Protein AF-A0A6S7IAY5-F1 (afdb_monomer_lite)

pLDDT: mean 81.5, std 17.74, range [30.23, 97.38]

Radius of gyration: 24.13 Å; chains: 1; bounding box: 73×47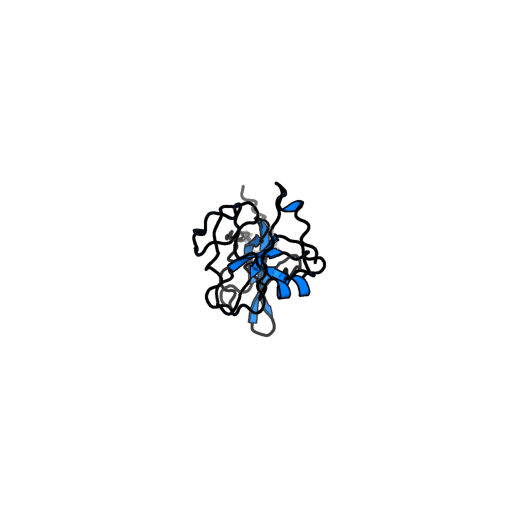×62 Å

Sequence (186 aa):
MYISVFVTLVVWSSLRHLWLSASAELEKVSLRGYDPGKCNKTNHGKLIMVKNREDNDKLLVCAEENKVYVWKATDGSNPTGEYFNPAYDCSDALNKISGAKDGFYWIKLSGNVPKKAYCDMSTDGGGWVLIGRKTNAVTWTVPSNNKTVEPFGKLHWSSSLGDAPIVDFRVQVATQEDFSATKAHW

Organism: Paramuricea clavata (NCBI:txid317549)

Structure (mmCIF, N/CA/C/O backbone):
data_AF-A0A6S7IAY5-F1
#
_entry.id   AF-A0A6S7IAY5-F1
#
loop_
_atom_site.group_PDB
_atom_site.id
_atom_site.type_symbol
_atom_site.label_atom_id
_atom_site.label_alt_id
_atom_site.label_comp_id
_atom_site.label_asym_id
_atom_site.label_entity_id
_atom_site.label_seq_id
_atom_site.pdbx_PDB_ins_code
_atom_site.Cartn_x
_atom_site.Cartn_y
_atom_site.Cartn_z
_atom_site.occupancy
_atom_site.B_iso_or_equiv
_atom_site.auth_seq_id
_atom_site.auth_comp_id
_atom_site.auth_asym_id
_atom_site.auth_atom_id
_atom_site.pdbx_PDB_model_num
ATOM 1 N N . MET A 1 1 ? -18.225 29.578 8.338 1.00 30.23 1 MET A N 1
ATOM 2 C CA . MET A 1 1 ? -19.673 29.834 8.457 1.00 30.23 1 MET A CA 1
ATOM 3 C C . MET A 1 1 ? -20.220 28.808 9.436 1.00 30.23 1 MET A C 1
ATOM 5 O O . MET A 1 1 ? -20.147 27.626 9.138 1.00 30.23 1 MET A O 1
ATOM 9 N N . TYR A 1 2 ? -20.586 29.226 10.648 1.00 32.91 2 TYR A N 1
ATOM 10 C CA . TYR A 1 2 ? -21.133 28.331 11.672 1.00 32.91 2 TYR A CA 1
ATOM 11 C C . TYR A 1 2 ? -22.644 28.235 11.451 1.00 32.91 2 TYR A C 1
ATOM 13 O O . TYR A 1 2 ? -23.303 29.268 11.365 1.00 32.91 2 TYR A O 1
ATOM 21 N N . ILE A 1 3 ? -23.177 27.023 11.306 1.00 31.08 3 ILE A N 1
ATOM 22 C CA . ILE A 1 3 ? -24.622 26.783 11.280 1.00 31.08 3 ILE A CA 1
ATOM 23 C C . ILE A 1 3 ? -24.981 26.256 12.666 1.00 31.08 3 ILE A C 1
ATOM 25 O O . ILE A 1 3 ? -24.711 25.101 12.981 1.00 31.08 3 ILE A O 1
ATOM 29 N N . SER A 1 4 ? -25.535 27.126 13.506 1.00 34.72 4 SER A N 1
ATOM 30 C CA . SER A 1 4 ? -26.098 26.737 14.798 1.00 34.72 4 SER A CA 1
ATOM 31 C C . SER A 1 4 ? -27.553 26.332 14.581 1.00 34.72 4 SER A C 1
ATOM 33 O O . SER A 1 4 ? -28.365 27.151 14.153 1.00 34.72 4 SER A O 1
ATOM 35 N N . VAL A 1 5 ? -27.885 25.068 14.844 1.00 44.34 5 VAL A N 1
ATOM 36 C CA . VAL A 1 5 ? -29.269 24.582 14.798 1.00 44.34 5 VAL A CA 1
ATOM 37 C C . VAL A 1 5 ? -29.852 24.702 16.201 1.00 44.34 5 VAL A C 1
ATOM 39 O O . VAL A 1 5 ? -29.430 24.003 17.118 1.00 44.34 5 VAL A O 1
ATOM 42 N N . PHE A 1 6 ? -30.810 25.610 16.377 1.00 40.41 6 PHE A N 1
ATOM 43 C CA . PHE A 1 6 ? -31.524 25.779 17.639 1.00 40.41 6 PHE A CA 1
ATOM 44 C C . PHE A 1 6 ? -32.767 24.889 17.640 1.00 40.41 6 PHE A C 1
ATOM 46 O O . PHE A 1 6 ? -33.703 25.131 16.880 1.00 40.41 6 PHE A O 1
ATOM 53 N N . VAL A 1 7 ? -32.797 23.870 18.499 1.00 49.41 7 VAL A N 1
ATOM 54 C CA . VAL A 1 7 ? -34.011 23.081 18.751 1.00 49.41 7 VAL A CA 1
ATOM 55 C C . VAL A 1 7 ? -34.702 23.674 19.973 1.00 49.41 7 VAL A C 1
ATOM 57 O O . VAL A 1 7 ? -34.170 23.630 21.080 1.00 49.41 7 VAL A O 1
ATOM 60 N N . THR A 1 8 ? -35.877 24.270 19.781 1.00 44.59 8 THR A N 1
ATOM 61 C CA . THR A 1 8 ? -36.687 24.824 20.873 1.00 44.59 8 THR A CA 1
ATOM 62 C C . THR A 1 8 ? -37.694 23.775 21.340 1.00 44.59 8 THR A C 1
ATOM 64 O O . THR A 1 8 ? -38.633 23.442 20.624 1.00 44.59 8 THR A O 1
ATOM 67 N N . LEU A 1 9 ? -37.511 23.248 22.552 1.00 45.56 9 LEU A N 1
ATOM 68 C CA . LEU A 1 9 ? -38.518 22.437 23.242 1.00 45.56 9 LEU A CA 1
ATOM 69 C C . LEU A 1 9 ? -39.362 23.365 24.126 1.00 45.56 9 LEU A C 1
ATOM 71 O O . LEU A 1 9 ? -38.864 23.909 25.109 1.00 45.56 9 LEU A O 1
ATOM 75 N N . VAL A 1 10 ? -40.635 23.567 23.780 1.00 43.34 10 VAL A N 1
ATOM 76 C CA . VAL A 1 10 ? -41.574 24.335 24.613 1.00 43.34 10 VAL A CA 1
ATOM 77 C C . VAL A 1 10 ? -42.162 23.398 25.667 1.00 43.34 10 VAL A C 1
ATOM 79 O O . VAL A 1 10 ? -43.032 22.587 25.365 1.00 43.34 10 VAL A O 1
ATOM 82 N N . VAL A 1 11 ? -41.688 23.500 26.910 1.00 45.69 11 VAL A N 1
ATOM 83 C CA . VAL A 1 11 ? -42.269 22.781 28.055 1.00 45.69 11 VAL A CA 1
ATOM 84 C C . VAL A 1 11 ? -43.232 23.727 28.773 1.00 45.69 11 VAL A C 1
ATOM 86 O O . VAL A 1 11 ? -42.817 24.747 29.319 1.00 45.69 11 VAL A O 1
ATOM 89 N N . TRP A 1 12 ? -44.531 23.422 28.756 1.00 38.50 12 TRP A N 1
ATOM 90 C CA . TRP A 1 12 ? -45.531 24.172 29.521 1.00 38.50 12 TRP A CA 1
ATOM 91 C C . TRP A 1 12 ? -45.459 23.766 31.000 1.00 38.50 12 TRP A C 1
ATOM 93 O O . TRP A 1 12 ? -45.905 22.684 31.371 1.00 38.50 12 TRP A O 1
ATOM 103 N N . SER A 1 13 ? -44.928 24.634 31.862 1.00 46.72 13 SER A N 1
ATOM 104 C CA . SER A 1 13 ? -45.167 24.565 33.309 1.00 46.72 13 SER A CA 1
ATOM 105 C C . SER A 1 13 ? -45.609 25.939 33.823 1.00 46.72 13 SER A C 1
ATOM 107 O O . SER A 1 13 ? -45.148 26.977 33.346 1.00 46.72 13 SER A O 1
ATOM 109 N N . SER A 1 14 ? -46.577 25.963 34.745 1.00 50.62 14 SER A N 1
ATOM 110 C CA . SER A 1 14 ? -47.354 27.167 35.085 1.00 50.62 14 SER A CA 1
ATOM 111 C C . SER A 1 14 ? -46.636 28.177 35.996 1.00 50.62 14 SER A C 1
ATOM 113 O O . SER A 1 14 ? -47.295 28.992 36.639 1.00 50.62 14 SER A O 1
ATOM 115 N N . LEU A 1 15 ? -45.306 28.147 36.087 1.00 48.44 15 LEU A N 1
ATOM 116 C CA . LEU A 1 15 ? -44.519 29.014 36.968 1.00 48.44 15 LEU A CA 1
ATOM 117 C C . LEU A 1 15 ? -43.210 29.407 36.272 1.00 48.44 15 LEU A C 1
ATOM 119 O O . LEU A 1 15 ? -42.273 28.624 36.238 1.00 48.44 15 LEU A O 1
ATOM 123 N N . ARG A 1 16 ? -43.167 30.653 35.774 1.00 50.78 16 ARG A N 1
ATOM 124 C CA . ARG A 1 16 ? -42.019 31.352 35.155 1.00 50.78 16 ARG A CA 1
ATOM 125 C C . ARG A 1 16 ? -41.398 30.626 33.950 1.00 50.78 16 ARG A C 1
ATOM 127 O O . ARG A 1 16 ? -40.754 29.595 34.073 1.00 50.78 16 ARG A O 1
ATOM 134 N N . HIS A 1 17 ? -41.515 31.248 32.777 1.00 51.12 17 HIS A N 1
ATOM 135 C CA . HIS A 1 17 ? -40.861 30.803 31.547 1.00 51.12 17 HIS A CA 1
ATOM 136 C C . HIS A 1 17 ? -39.328 30.832 31.696 1.00 51.12 17 HIS A C 1
ATOM 138 O O . HIS A 1 17 ? -38.694 31.864 31.474 1.00 51.12 17 HIS A O 1
ATOM 144 N N . LEU A 1 18 ? -38.725 29.710 32.093 1.00 44.28 18 LEU A N 1
ATOM 145 C CA . LEU A 1 18 ? -37.289 29.493 31.963 1.00 44.28 18 LEU A CA 1
ATOM 146 C C . LEU A 1 18 ? -37.012 29.036 30.527 1.00 44.28 18 LEU A C 1
ATOM 148 O O . LEU A 1 18 ? -37.404 27.942 30.127 1.00 44.28 18 LEU A O 1
ATOM 152 N N . TRP A 1 19 ? -36.344 29.881 29.748 1.00 48.28 19 TRP A N 1
ATOM 153 C CA . TRP A 1 19 ? -35.869 29.518 28.416 1.00 48.28 19 TRP A CA 1
ATOM 154 C C . TRP A 1 19 ? -34.573 28.714 28.557 1.00 48.28 19 TRP A C 1
ATOM 156 O O . TRP A 1 19 ? -33.506 29.281 28.772 1.00 48.28 19 TRP A O 1
ATOM 166 N N . LEU A 1 20 ? -34.662 27.388 28.462 1.00 45.75 20 LEU A N 1
ATOM 167 C CA . LEU A 1 20 ? -33.498 26.513 28.307 1.00 45.75 20 LEU A CA 1
ATOM 168 C C . LEU A 1 20 ? -33.210 26.364 26.810 1.00 45.75 20 LEU A C 1
ATOM 170 O O . LEU A 1 20 ? -33.898 25.621 26.113 1.00 45.75 20 LEU A O 1
ATOM 174 N N . SER A 1 21 ? -32.208 27.081 26.299 1.00 52.62 21 SER A N 1
ATOM 175 C CA . SER A 1 21 ? -31.650 26.810 24.974 1.00 52.62 21 SER A CA 1
ATOM 176 C C . SER A 1 21 ? -30.554 25.750 25.101 1.00 52.62 21 SER A C 1
ATOM 178 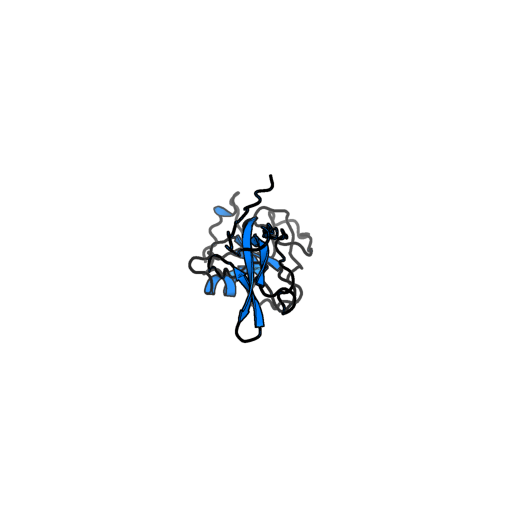O O . SER A 1 21 ? -29.516 25.971 25.721 1.00 52.62 21 SER A O 1
ATOM 180 N N . ALA A 1 22 ? -30.777 24.575 24.516 1.00 53.97 22 ALA A N 1
ATOM 181 C CA . ALA A 1 22 ? -29.719 23.595 24.306 1.00 53.97 22 ALA A CA 1
ATOM 182 C C . ALA A 1 22 ? -29.098 23.857 22.928 1.00 53.97 22 ALA A C 1
ATOM 184 O O . ALA A 1 22 ? -29.783 23.774 21.909 1.00 53.97 22 ALA A O 1
ATOM 185 N N . SER A 1 23 ? -27.811 24.204 22.897 1.00 56.62 23 SER A N 1
ATOM 186 C CA . SER A 1 23 ? -27.033 24.263 21.656 1.00 56.62 23 SER A CA 1
ATOM 187 C C . SER A 1 23 ? -26.240 22.967 21.545 1.00 56.62 23 SER A C 1
ATOM 189 O O . SER A 1 23 ? -25.368 22.711 22.370 1.00 56.62 23 SER A O 1
ATOM 191 N N . ALA A 1 24 ? -26.561 22.130 20.560 1.00 54.66 24 ALA A N 1
ATOM 192 C CA . ALA A 1 24 ? -25.703 21.013 20.189 1.00 54.66 24 ALA A CA 1
ATOM 193 C C . ALA A 1 24 ? -24.654 21.544 19.206 1.00 54.66 24 ALA A C 1
ATOM 195 O O . ALA A 1 24 ? -24.971 21.857 18.058 1.00 54.66 24 ALA A O 1
ATOM 196 N N . GLU A 1 25 ? -23.413 21.702 19.660 1.00 56.19 25 GLU A N 1
ATOM 197 C CA . GLU A 1 25 ? -22.299 21.971 18.754 1.00 56.19 25 GLU A CA 1
ATOM 198 C C . GLU A 1 25 ? -21.948 20.678 18.010 1.00 56.19 25 GLU A C 1
ATOM 200 O O . GLU A 1 25 ? -21.650 19.653 18.622 1.00 56.19 25 GLU A O 1
ATOM 205 N N . LEU A 1 26 ? -21.993 20.715 16.676 1.00 54.22 26 LEU A N 1
ATOM 206 C CA . LEU A 1 26 ? -21.435 19.649 15.848 1.00 54.22 26 LEU A CA 1
ATOM 207 C C . LEU A 1 26 ? -19.921 19.624 16.066 1.00 54.22 26 LEU A C 1
ATOM 209 O O . LEU A 1 26 ? -19.211 20.548 15.657 1.00 54.22 26 LEU A O 1
ATOM 213 N N . GLU A 1 27 ? -19.433 18.565 16.708 1.00 63.16 27 GLU A N 1
ATOM 214 C CA . GLU A 1 27 ? -18.002 18.333 16.861 1.00 63.16 27 GLU A CA 1
ATOM 215 C C . GLU A 1 27 ? -17.372 18.270 15.460 1.00 63.16 27 GLU A C 1
ATOM 217 O O . GLU A 1 27 ? -17.756 17.460 14.612 1.00 63.16 27 GLU A O 1
ATOM 222 N N . LYS A 1 28 ? -16.442 19.188 15.169 1.00 65.56 28 LYS A N 1
ATOM 223 C CA . LYS A 1 28 ? -15.774 19.229 13.863 1.00 65.56 28 LYS A CA 1
ATOM 224 C C . LYS A 1 28 ? -14.994 17.934 13.657 1.00 65.56 28 LYS A C 1
ATOM 226 O O . LYS A 1 28 ? -14.213 17.525 14.515 1.00 65.56 28 LYS A O 1
ATOM 231 N N . VAL A 1 29 ? -15.146 17.336 12.479 1.00 75.62 29 VAL A N 1
ATOM 232 C CA . VAL A 1 29 ? -14.372 16.156 12.088 1.00 75.62 29 VAL A CA 1
ATOM 233 C C . VAL A 1 29 ? -12.882 16.512 12.069 1.00 75.62 29 VAL A C 1
ATOM 235 O O . VAL A 1 29 ? -12.464 17.466 11.412 1.00 75.62 29 VAL A O 1
ATOM 238 N N . SER A 1 30 ? -12.067 15.750 12.802 1.00 75.81 30 SER A N 1
ATOM 239 C CA . SER A 1 30 ? -10.613 15.939 12.815 1.00 75.81 30 SER A CA 1
ATOM 240 C C . SER A 1 30 ? -10.035 15.520 11.465 1.00 75.81 30 SER A C 1
ATOM 242 O O . SER A 1 30 ? -10.097 14.343 11.117 1.00 75.81 30 SER A O 1
ATOM 244 N N . LEU A 1 31 ? -9.421 16.462 10.749 1.00 79.00 31 LEU A N 1
ATOM 245 C CA . LEU A 1 31 ? -8.642 16.179 9.543 1.00 79.00 31 LEU A CA 1
ATOM 246 C C . LEU A 1 31 ? -7.271 15.623 9.935 1.00 79.00 31 LEU A C 1
ATOM 248 O O . LEU A 1 31 ? -6.557 16.216 10.748 1.00 79.00 31 LEU A O 1
ATOM 252 N N . ARG A 1 32 ? -6.910 14.476 9.368 1.00 80.38 32 ARG A N 1
ATOM 253 C CA . ARG A 1 32 ? -5.571 13.882 9.437 1.00 80.38 32 ARG A CA 1
ATOM 254 C C . ARG A 1 32 ? -5.112 13.546 8.018 1.00 80.38 32 ARG A C 1
ATOM 256 O O . ARG A 1 32 ? -5.905 13.598 7.084 1.00 80.38 32 ARG A O 1
ATOM 263 N N . GLY A 1 33 ? -3.821 13.253 7.851 1.00 91.56 33 GLY A N 1
ATOM 264 C CA . GLY A 1 33 ? -3.293 12.717 6.591 1.00 91.56 33 GLY A CA 1
ATOM 265 C C . GLY A 1 33 ? -3.837 11.308 6.326 1.00 91.56 33 GLY A C 1
ATOM 266 O O . GLY A 1 33 ? -5.018 11.039 6.508 1.00 91.56 33 GLY A O 1
ATOM 267 N N . TYR A 1 34 ? -2.981 10.367 5.944 1.00 93.62 34 TYR A N 1
ATOM 268 C CA . TYR A 1 34 ? -3.404 8.965 5.818 1.00 93.62 34 TYR A CA 1
ATOM 269 C C . TYR A 1 34 ? -3.556 8.265 7.179 1.00 93.62 34 TYR A C 1
ATOM 271 O O . TYR A 1 34 ? -4.354 7.342 7.307 1.00 93.62 34 TYR A O 1
ATOM 279 N N . ASP A 1 35 ? -2.789 8.695 8.192 1.00 94.19 35 ASP A N 1
ATOM 280 C CA . ASP A 1 35 ? -2.731 8.042 9.502 1.00 94.19 35 ASP A CA 1
ATOM 281 C C . ASP A 1 35 ? -3.857 8.511 10.440 1.00 94.19 35 ASP A C 1
ATOM 283 O O . ASP A 1 35 ? -3.824 9.649 10.932 1.00 94.19 35 ASP A O 1
ATOM 287 N N . PRO A 1 36 ? -4.839 7.648 10.756 1.00 92.81 36 PRO A N 1
ATOM 288 C CA . PRO A 1 36 ? -5.878 7.976 11.722 1.00 92.81 36 PRO A CA 1
ATOM 289 C C . PRO A 1 36 ? -5.383 7.980 13.179 1.00 92.81 36 PRO A C 1
ATOM 291 O O . PRO A 1 36 ? -6.066 8.492 14.069 1.00 92.81 36 PRO A O 1
ATOM 294 N N . GLY A 1 37 ? -4.194 7.451 13.460 1.00 92.12 37 GLY A N 1
ATOM 295 C CA . GLY A 1 37 ? -3.703 7.094 14.787 1.00 92.12 37 GLY A CA 1
ATOM 296 C C . GLY A 1 37 ? -4.300 5.776 15.289 1.00 92.12 37 GLY A C 1
ATOM 297 O O . GLY A 1 37 ? -5.022 5.078 14.583 1.00 92.12 37 GLY A O 1
ATOM 298 N N . LYS A 1 38 ? -4.033 5.417 16.548 1.00 92.69 38 LYS A N 1
ATOM 299 C CA . LYS A 1 38 ? -4.599 4.199 17.154 1.00 92.69 38 LYS A CA 1
ATOM 300 C C . LYS A 1 38 ? -6.075 4.398 17.517 1.00 92.69 38 LYS A C 1
ATOM 302 O O . LYS A 1 38 ? -6.407 5.389 18.166 1.00 92.69 38 LYS A O 1
ATOM 307 N N . CYS A 1 39 ? -6.928 3.444 17.152 1.00 93.81 39 CYS A N 1
ATOM 308 C CA . CYS A 1 39 ? -8.289 3.320 17.683 1.00 93.81 39 CYS A CA 1
ATOM 309 C C . CYS A 1 39 ? -8.228 2.533 19.003 1.00 93.81 39 CYS A C 1
ATOM 311 O O . CYS A 1 39 ? -7.540 1.516 19.095 1.00 93.81 39 CYS A O 1
ATOM 313 N N . ASN A 1 40 ? -8.855 3.051 20.056 1.00 96.25 40 ASN A N 1
ATOM 314 C CA . ASN A 1 40 ? -8.862 2.485 21.401 1.00 96.25 40 ASN A CA 1
ATOM 315 C C . ASN A 1 40 ? -10.116 2.927 22.177 1.00 96.25 40 ASN A C 1
ATOM 317 O O . ASN A 1 40 ? -10.922 3.720 21.700 1.00 96.25 40 ASN A O 1
ATOM 321 N N . LYS A 1 41 ? -10.255 2.452 23.418 1.00 96.19 41 LYS A N 1
ATOM 322 C CA . LYS A 1 41 ? -11.398 2.774 24.284 1.00 96.19 41 LYS A CA 1
ATOM 323 C C . LYS A 1 41 ? -11.616 4.279 24.499 1.00 96.19 41 LYS A C 1
ATOM 325 O O . LYS A 1 41 ? -12.753 4.709 24.639 1.00 96.19 41 LYS A O 1
ATOM 330 N N . THR A 1 42 ? -10.550 5.081 24.536 1.00 95.06 42 THR A N 1
ATOM 331 C CA . THR A 1 42 ? -10.626 6.526 24.811 1.00 95.06 42 THR A CA 1
ATOM 332 C C . THR A 1 42 ? -11.202 7.314 23.640 1.00 95.06 42 THR A C 1
ATOM 334 O O . THR A 1 42 ? -11.850 8.331 23.858 1.00 95.06 42 THR A O 1
ATOM 337 N N . ASN A 1 43 ? -10.964 6.871 22.405 1.00 94.06 43 ASN A N 1
ATOM 338 C CA . ASN A 1 43 ? -11.481 7.525 21.202 1.00 94.06 43 ASN A CA 1
ATOM 339 C C . ASN A 1 43 ? -12.554 6.699 20.481 1.00 94.06 43 ASN A C 1
ATOM 341 O O . ASN A 1 43 ? -12.866 6.987 19.327 1.00 94.06 43 ASN A O 1
ATOM 345 N N . HIS A 1 44 ? -13.139 5.713 21.161 1.00 95.62 44 HIS A N 1
ATOM 346 C CA . HIS A 1 44 ? -14.288 4.967 20.667 1.00 95.62 44 HIS A CA 1
ATOM 347 C C . HIS A 1 44 ? -15.449 5.917 20.320 1.00 95.62 44 HIS A C 1
ATOM 349 O O . HIS A 1 44 ? -15.747 6.844 21.070 1.00 95.62 44 HIS A O 1
ATOM 355 N N . GLY A 1 45 ? -16.075 5.711 19.159 1.00 92.81 45 GLY A N 1
ATOM 356 C CA . GLY A 1 45 ? -17.130 6.569 18.613 1.00 92.81 45 GLY A CA 1
ATOM 357 C C . GLY A 1 45 ? -16.630 7.843 17.923 1.00 92.81 45 GLY A C 1
ATOM 358 O O . GLY A 1 45 ? -17.414 8.521 17.264 1.00 92.81 45 GLY A O 1
ATOM 359 N N . LYS A 1 46 ? -15.332 8.168 18.013 1.00 93.62 46 LYS A N 1
ATOM 360 C CA . LYS A 1 46 ? -14.776 9.360 17.367 1.00 93.62 46 LYS A CA 1
ATOM 361 C C . LYS A 1 46 ? -14.814 9.229 15.847 1.00 93.62 46 LYS A C 1
ATOM 363 O O . LYS A 1 46 ? -14.380 8.215 15.301 1.00 93.62 46 LYS A O 1
ATOM 368 N N . LEU A 1 47 ? -15.248 10.302 15.187 1.00 93.38 47 LEU A N 1
ATOM 369 C CA . LEU A 1 47 ? -15.184 10.469 13.739 1.00 93.38 47 LEU A CA 1
ATOM 370 C C . LEU A 1 47 ? -13.934 11.253 13.332 1.00 93.38 47 LEU A C 1
ATOM 372 O O . LEU A 1 47 ? -13.601 12.286 13.921 1.00 93.38 47 LEU A O 1
ATOM 376 N N . ILE A 1 48 ? -13.248 10.773 12.300 1.00 93.62 48 ILE A N 1
ATOM 377 C CA . ILE A 1 48 ? -12.072 11.428 11.720 1.00 93.62 48 ILE A CA 1
ATOM 378 C C . ILE A 1 48 ? -12.116 11.346 10.199 1.00 93.62 48 ILE A C 1
ATOM 380 O O . ILE A 1 48 ? -12.635 10.387 9.631 1.00 93.62 48 ILE A O 1
ATOM 384 N N . MET A 1 49 ? -11.525 12.333 9.543 1.00 94.56 49 MET A N 1
ATOM 385 C CA . MET A 1 49 ? -11.365 12.343 8.097 1.00 94.56 49 MET A CA 1
ATOM 386 C C . MET A 1 49 ? -9.893 12.140 7.762 1.00 94.56 49 MET A C 1
ATOM 388 O O . MET A 1 49 ? -9.028 12.830 8.308 1.00 94.56 49 MET A O 1
ATOM 392 N N . VAL A 1 50 ? -9.625 11.169 6.896 1.00 94.38 50 VAL A N 1
ATOM 393 C CA . VAL A 1 50 ? -8.286 10.796 6.427 1.00 94.38 50 VAL A CA 1
ATOM 394 C C . VAL A 1 50 ? -8.242 10.792 4.905 1.00 94.38 50 VAL A C 1
ATOM 396 O O . VAL A 1 50 ? -9.281 10.771 4.246 1.00 94.38 50 VAL A O 1
ATOM 399 N N . LYS A 1 51 ? -7.034 10.741 4.349 1.00 94.38 51 LYS A N 1
ATOM 400 C CA . LYS A 1 51 ? -6.811 10.439 2.932 1.00 94.38 51 LYS A CA 1
ATOM 401 C C . LYS A 1 51 ? -6.756 8.929 2.697 1.00 94.38 51 LYS A C 1
ATOM 403 O O . LYS A 1 51 ? -6.105 8.213 3.459 1.00 94.38 51 LYS A O 1
ATOM 408 N N . ASN A 1 52 ? -7.409 8.446 1.642 1.00 93.56 52 ASN A N 1
ATOM 409 C CA . ASN A 1 52 ? -7.164 7.107 1.103 1.00 93.56 52 ASN A CA 1
ATOM 410 C C . ASN A 1 52 ? -5.917 7.108 0.196 1.00 93.56 52 ASN A C 1
ATOM 412 O O . ASN A 1 52 ? -5.309 8.149 -0.042 1.00 93.56 52 ASN A O 1
ATOM 416 N N . ARG A 1 53 ? -5.525 5.951 -0.335 1.00 93.44 53 ARG A N 1
ATOM 417 C CA . ARG A 1 53 ? -4.341 5.769 -1.191 1.00 93.44 53 ARG A CA 1
ATOM 418 C C . ARG A 1 53 ? -4.364 6.591 -2.487 1.00 93.44 53 ARG A C 1
ATOM 420 O O . ARG A 1 53 ? -3.293 6.854 -3.030 1.00 93.44 53 ARG A O 1
ATOM 427 N N . GLU A 1 54 ? -5.556 6.993 -2.932 1.00 92.38 54 GLU A N 1
ATOM 428 C CA . GLU A 1 54 ? -5.838 7.827 -4.112 1.00 92.38 54 GLU A CA 1
ATOM 429 C C . GLU A 1 54 ? -5.987 9.321 -3.766 1.00 92.38 54 GLU A C 1
ATOM 431 O O . GLU A 1 54 ? -6.420 10.104 -4.604 1.00 92.38 54 GLU A O 1
ATOM 436 N N . ASP A 1 55 ? -5.666 9.725 -2.533 1.00 92.94 55 ASP A N 1
ATOM 437 C CA . ASP A 1 55 ? -5.771 11.105 -2.032 1.00 92.94 55 ASP A CA 1
ATOM 438 C C . ASP A 1 55 ? -7.199 11.674 -1.924 1.00 92.94 55 ASP A C 1
ATOM 440 O O . ASP A 1 55 ? -7.402 12.870 -1.662 1.00 92.94 55 ASP A O 1
ATOM 444 N N . ASN A 1 56 ? -8.198 10.796 -1.999 1.00 92.88 56 ASN A N 1
ATOM 445 C CA . ASN A 1 56 ? -9.597 11.103 -1.737 1.00 92.88 56 ASN A CA 1
ATOM 446 C C . ASN A 1 56 ? -9.894 11.070 -0.231 1.00 92.88 56 ASN A C 1
ATOM 448 O O . ASN A 1 56 ? -9.318 10.280 0.523 1.00 92.88 56 ASN A O 1
ATOM 452 N N . ASP A 1 57 ? -10.815 11.924 0.215 1.00 93.19 57 ASP A N 1
ATOM 453 C CA . ASP A 1 57 ? -11.224 11.970 1.619 1.00 93.19 57 ASP A CA 1
ATOM 454 C C . ASP A 1 57 ? -12.087 10.754 1.988 1.00 93.19 57 ASP A C 1
ATOM 456 O O . ASP A 1 57 ? -13.005 10.363 1.262 1.00 93.19 57 ASP A O 1
ATOM 460 N N . LYS A 1 58 ? -11.811 10.169 3.155 1.00 92.94 58 LYS A N 1
ATOM 461 C CA . LYS A 1 58 ? -12.593 9.088 3.762 1.00 92.94 58 LYS A CA 1
ATOM 462 C C . LYS A 1 58 ? -12.920 9.418 5.211 1.00 92.94 58 LYS A C 1
ATOM 464 O O . LYS A 1 58 ? -12.052 9.829 5.978 1.00 92.94 58 LYS A O 1
ATOM 469 N N . LEU A 1 59 ? -14.180 9.206 5.584 1.00 93.81 59 LEU A N 1
ATOM 470 C CA . LEU A 1 59 ? -14.671 9.389 6.946 1.00 93.81 59 LEU A CA 1
ATOM 471 C C . LEU A 1 59 ? -14.652 8.050 7.688 1.00 93.81 59 LEU A C 1
ATOM 473 O O . LEU A 1 59 ? -15.370 7.116 7.313 1.00 93.81 59 LEU A O 1
ATOM 477 N N . LEU A 1 60 ? -13.849 7.978 8.748 1.00 94.50 60 LEU A N 1
ATOM 478 C CA . LEU A 1 60 ? -13.698 6.802 9.597 1.00 94.50 60 LEU A CA 1
ATOM 479 C C . LEU A 1 60 ? -14.324 7.029 10.973 1.00 94.50 60 LEU A C 1
ATOM 481 O O . LEU A 1 60 ? -14.273 8.133 11.516 1.00 94.50 60 LEU A O 1
ATOM 485 N N . VAL A 1 61 ? -14.838 5.952 11.559 1.00 94.25 61 VAL A N 1
ATOM 486 C CA . VAL A 1 61 ? -15.277 5.867 12.954 1.00 94.25 61 VAL A CA 1
ATOM 487 C C . VAL A 1 61 ? -14.422 4.844 13.697 1.00 94.25 61 VAL A C 1
ATOM 489 O O . VAL A 1 61 ? -14.113 3.777 13.161 1.00 94.25 61 VAL A O 1
ATOM 492 N N . CYS A 1 62 ? -14.013 5.159 14.925 1.00 95.06 62 CYS A N 1
ATOM 493 C CA . CYS A 1 62 ? -13.368 4.180 15.797 1.00 95.06 62 CYS A CA 1
ATOM 494 C C . CYS A 1 62 ? -14.450 3.311 16.441 1.00 95.06 62 CYS A C 1
ATOM 496 O O . CYS A 1 62 ? -15.227 3.805 17.259 1.00 95.06 62 CYS A O 1
ATOM 498 N N . ALA A 1 63 ? -14.512 2.036 16.063 1.00 94.62 63 ALA A N 1
ATOM 499 C CA . ALA A 1 63 ? -15.537 1.094 16.500 1.00 94.62 63 ALA A CA 1
ATOM 500 C C . ALA A 1 63 ? -14.911 -0.111 17.215 1.00 94.62 63 ALA A C 1
ATOM 502 O O . ALA A 1 63 ? -13.767 -0.477 16.947 1.00 94.62 63 ALA A O 1
ATOM 503 N N . GLU A 1 64 ? -15.665 -0.736 18.118 1.00 95.19 64 GLU A N 1
ATOM 504 C CA . GLU A 1 64 ? -15.281 -1.988 18.774 1.00 95.19 64 GLU A CA 1
ATOM 505 C C . GLU A 1 64 ? -15.910 -3.189 18.054 1.00 95.19 64 GLU A C 1
ATOM 507 O O . GLU A 1 64 ? -17.125 -3.261 17.884 1.00 95.19 64 GLU A O 1
ATOM 512 N N . GLU A 1 65 ? -15.087 -4.152 17.647 1.00 90.81 65 GLU A N 1
ATOM 513 C CA . GLU A 1 65 ? -15.517 -5.413 17.044 1.00 90.81 65 GLU A CA 1
ATOM 514 C C . GLU A 1 65 ? -14.754 -6.563 17.696 1.00 90.81 65 GLU A C 1
ATOM 516 O O . GLU A 1 65 ? -13.528 -6.540 17.770 1.00 90.81 65 GLU A O 1
ATOM 521 N N . ASN A 1 66 ? -15.469 -7.567 18.212 1.00 93.81 66 ASN A N 1
ATOM 522 C CA . ASN A 1 66 ? -14.865 -8.708 18.910 1.00 93.81 66 ASN A CA 1
ATOM 523 C C . ASN A 1 66 ? -13.866 -8.298 20.019 1.00 93.81 66 ASN A C 1
ATOM 525 O O . ASN A 1 66 ? -12.841 -8.951 20.206 1.00 93.81 66 ASN A O 1
ATOM 529 N N . LYS A 1 67 ? -14.170 -7.221 20.766 1.00 93.94 67 LYS A N 1
ATOM 530 C CA . LYS A 1 67 ? -13.316 -6.608 21.810 1.00 93.94 67 LYS A CA 1
ATOM 531 C C . LYS A 1 67 ? -12.030 -5.941 21.297 1.00 93.94 67 LYS A C 1
ATOM 533 O O . LYS A 1 67 ? -11.127 -5.652 22.084 1.00 93.94 67 LYS A O 1
ATOM 538 N N . VAL A 1 68 ? -11.933 -5.687 19.993 1.00 94.12 68 VAL A N 1
ATOM 539 C CA . VAL A 1 68 ? -10.816 -4.981 19.359 1.00 94.12 68 VAL A CA 1
ATOM 540 C C . VAL A 1 68 ? -11.316 -3.661 18.785 1.00 94.12 68 VAL A C 1
ATOM 542 O O . VAL A 1 68 ? -12.311 -3.613 18.069 1.00 94.12 68 VAL A O 1
ATOM 545 N N . TYR A 1 69 ? -10.607 -2.580 19.096 1.00 94.62 69 TYR A N 1
ATOM 546 C CA . TYR A 1 69 ? -10.893 -1.253 18.563 1.00 94.62 69 TYR A CA 1
ATOM 547 C C . TYR A 1 69 ? -10.227 -1.081 17.195 1.00 94.62 69 TYR A C 1
ATOM 549 O O . TYR A 1 69 ? -8.999 -1.114 17.089 1.00 94.62 69 TYR A O 1
ATOM 557 N N . VAL A 1 70 ? -11.032 -0.883 16.152 1.00 93.44 70 VAL A N 1
ATOM 558 C CA . VAL A 1 70 ? -10.581 -0.718 14.764 1.00 93.44 70 VAL A CA 1
ATOM 559 C C . VAL A 1 70 ? -11.236 0.495 14.110 1.00 93.44 70 VAL A C 1
ATOM 561 O O . VAL A 1 70 ? -12.388 0.836 14.382 1.00 93.44 70 VAL A O 1
ATOM 564 N N . TRP A 1 71 ? -10.492 1.164 13.230 1.00 93.94 71 TRP A N 1
ATOM 565 C CA . TRP A 1 71 ? -11.062 2.207 12.384 1.00 93.94 71 TRP A CA 1
ATOM 566 C C . TRP A 1 71 ? -11.870 1.567 11.259 1.00 93.94 71 TRP A C 1
ATOM 568 O O . TRP A 1 71 ? -11.342 0.745 10.514 1.00 93.94 71 TRP A O 1
ATOM 578 N N . LYS A 1 72 ? -13.137 1.960 11.124 1.00 93.38 72 LYS A N 1
ATOM 579 C CA . LYS A 1 72 ? -14.033 1.509 10.054 1.00 93.38 72 LYS A CA 1
ATOM 580 C C . LYS A 1 72 ? -14.488 2.691 9.219 1.00 93.38 72 LYS A C 1
ATOM 582 O O . LYS A 1 72 ? -14.757 3.756 9.774 1.00 93.38 72 LYS A O 1
ATOM 587 N N . ALA A 1 73 ? -14.600 2.516 7.905 1.00 93.50 73 ALA A N 1
ATOM 588 C CA . ALA A 1 73 ? -15.208 3.545 7.078 1.00 93.50 73 ALA A CA 1
ATOM 589 C C . ALA A 1 73 ? -16.722 3.589 7.313 1.00 93.50 73 ALA A C 1
ATOM 591 O O . ALA A 1 73 ? -17.382 2.570 7.516 1.00 93.50 73 ALA A O 1
ATOM 592 N N . THR A 1 74 ? -17.266 4.799 7.307 1.00 93.12 74 THR A N 1
ATOM 593 C CA . THR A 1 74 ? -18.694 5.047 7.563 1.00 93.12 74 THR A CA 1
ATOM 594 C C . THR A 1 74 ? -19.584 4.755 6.356 1.00 93.12 74 THR A C 1
ATOM 596 O O . THR A 1 74 ? -20.784 4.562 6.515 1.00 93.12 74 THR A O 1
ATOM 599 N N . ASP A 1 75 ? -19.000 4.658 5.161 1.00 91.06 75 ASP A N 1
ATOM 600 C CA . ASP A 1 75 ? -19.673 4.261 3.920 1.00 91.06 75 ASP A CA 1
ATOM 601 C C . ASP A 1 75 ? -19.839 2.732 3.790 1.00 91.06 75 ASP A C 1
ATOM 603 O O . ASP A 1 75 ? -20.246 2.237 2.742 1.00 91.06 75 ASP A O 1
ATOM 607 N N . GLY A 1 76 ? -19.496 1.975 4.840 1.00 84.50 76 GLY A N 1
ATOM 608 C CA . GLY A 1 76 ? -19.537 0.513 4.853 1.00 84.50 76 GLY A CA 1
ATOM 609 C C . GLY A 1 76 ? -18.395 -0.148 4.077 1.00 84.50 76 GLY A C 1
ATOM 610 O O . GLY A 1 76 ? -18.298 -1.376 4.073 1.00 84.50 76 GLY A O 1
ATOM 611 N N . SER A 1 77 ? -17.507 0.627 3.444 1.00 86.06 77 SER A N 1
ATOM 612 C CA . SER A 1 77 ? -16.338 0.071 2.774 1.00 86.06 77 SER A CA 1
ATOM 613 C C . SER A 1 77 ? -15.291 -0.383 3.797 1.00 86.06 77 SER A C 1
ATOM 615 O O . SER A 1 77 ? -15.056 0.254 4.823 1.00 86.06 77 SER A O 1
ATOM 617 N N . ASN A 1 78 ? -14.624 -1.500 3.515 1.00 82.12 78 ASN A N 1
ATOM 618 C CA . ASN A 1 78 ? -13.433 -1.917 4.255 1.00 82.12 78 ASN A CA 1
ATOM 619 C C . ASN A 1 78 ? -12.261 -2.119 3.285 1.00 82.12 78 ASN A C 1
ATOM 621 O O . ASN A 1 78 ? -11.808 -3.249 3.082 1.00 82.12 78 ASN A O 1
ATOM 625 N N . PRO A 1 79 ? -11.822 -1.046 2.600 1.00 84.88 79 PRO A N 1
ATOM 626 C CA . PRO A 1 79 ? -10.830 -1.155 1.545 1.00 84.88 79 PRO A CA 1
ATOM 627 C C . PRO A 1 79 ? -9.508 -1.642 2.139 1.00 84.88 79 PRO A C 1
ATOM 629 O O . PRO A 1 79 ? -8.921 -1.001 3.007 1.00 84.88 79 PRO A O 1
ATOM 632 N N . THR A 1 80 ? -9.069 -2.817 1.698 1.00 93.62 80 THR A N 1
ATOM 633 C CA . THR A 1 80 ? -7.714 -3.311 1.959 1.00 93.62 80 THR A CA 1
ATOM 634 C C . THR A 1 80 ? -6.712 -2.476 1.158 1.00 93.62 80 THR A C 1
ATOM 636 O O . THR A 1 80 ? -7.055 -1.924 0.111 1.00 93.62 80 THR A O 1
ATOM 639 N N . GLY A 1 81 ? -5.477 -2.366 1.646 1.00 95.06 81 GLY A N 1
ATOM 640 C CA . GLY A 1 81 ? -4.427 -1.591 0.982 1.00 95.06 81 GLY A CA 1
ATOM 641 C C . GLY A 1 81 ? -4.475 -0.092 1.279 1.00 95.06 81 GLY A C 1
ATOM 642 O O . GLY A 1 81 ? -3.837 0.697 0.582 1.00 95.06 81 GLY A O 1
ATOM 643 N N . GLU A 1 82 ? -5.211 0.303 2.315 1.00 95.38 82 GLU A N 1
ATOM 644 C CA . GLU A 1 82 ? -5.231 1.666 2.845 1.00 95.38 82 GLU A CA 1
ATOM 645 C C . GLU A 1 82 ? -4.314 1.798 4.057 1.00 95.38 82 GLU A C 1
ATOM 647 O O . GLU A 1 82 ? -4.021 0.813 4.722 1.00 95.38 82 GLU A O 1
ATOM 652 N N . TYR A 1 83 ? -3.881 3.008 4.417 1.00 94.19 83 TYR A N 1
ATOM 653 C CA . TYR A 1 83 ? -3.008 3.166 5.590 1.00 94.19 83 TYR A CA 1
ATOM 654 C C . TYR A 1 83 ? -3.666 2.629 6.874 1.00 94.19 83 TYR A C 1
ATOM 656 O O . TYR A 1 83 ? -3.019 1.984 7.698 1.00 94.19 83 TYR A O 1
ATOM 664 N N . PHE A 1 84 ? -4.966 2.886 7.037 1.00 92.06 84 PHE A N 1
ATOM 665 C CA . PHE A 1 84 ? -5.758 2.451 8.191 1.00 92.06 84 PHE A CA 1
ATOM 666 C C . PHE A 1 84 ? -6.168 0.971 8.138 1.00 92.06 84 PHE A C 1
ATOM 668 O O . PHE A 1 84 ? -6.599 0.431 9.154 1.00 92.06 84 PHE A O 1
ATOM 675 N N . ASN A 1 85 ? -6.025 0.325 6.979 1.00 93.31 85 ASN A N 1
ATOM 676 C CA . ASN A 1 85 ? -6.301 -1.091 6.759 1.00 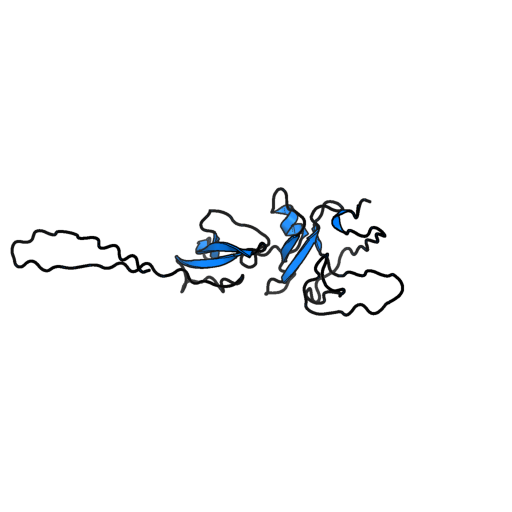93.31 85 ASN A CA 1
ATOM 677 C C . ASN A 1 85 ? -5.334 -1.646 5.691 1.00 93.31 85 ASN A C 1
ATOM 679 O O . ASN A 1 85 ? -5.734 -1.894 4.545 1.00 93.31 85 ASN A O 1
ATOM 683 N N . PRO A 1 86 ? -4.033 -1.751 6.019 1.00 95.00 86 PRO A N 1
ATOM 684 C CA . PRO A 1 86 ? -3.020 -2.117 5.042 1.00 95.00 86 PRO A CA 1
ATOM 685 C C . PRO A 1 86 ? -3.168 -3.588 4.664 1.00 95.00 86 PRO A C 1
ATOM 687 O O . PRO A 1 86 ? -3.535 -4.421 5.494 1.00 95.00 86 PRO A O 1
ATOM 690 N N . ALA A 1 87 ? -2.837 -3.912 3.420 1.00 95.75 87 ALA A N 1
ATOM 691 C CA . ALA A 1 87 ? -2.651 -5.305 3.034 1.00 95.75 87 ALA A CA 1
ATOM 692 C C . ALA A 1 87 ? -1.373 -5.860 3.677 1.00 95.75 87 ALA A C 1
ATOM 694 O O . ALA A 1 87 ? -0.492 -5.094 4.080 1.00 95.75 87 ALA A O 1
ATOM 695 N N . TYR A 1 88 ? -1.233 -7.180 3.760 1.00 94.38 88 TYR A N 1
ATOM 696 C CA . TYR A 1 88 ? 0.052 -7.763 4.153 1.00 94.38 88 TYR A CA 1
ATOM 697 C C . TYR A 1 88 ? 1.130 -7.460 3.097 1.00 94.38 88 TYR A C 1
ATOM 699 O O . TYR A 1 88 ? 2.153 -6.846 3.405 1.00 94.38 88 TYR A O 1
ATOM 707 N N . ASP A 1 89 ? 0.835 -7.786 1.841 1.00 94.50 89 ASP A N 1
ATOM 708 C CA . ASP A 1 89 ? 1.636 -7.512 0.649 1.00 94.50 89 ASP A CA 1
ATOM 709 C C . ASP A 1 89 ? 0.723 -7.225 -0.562 1.00 94.50 89 ASP A C 1
ATOM 711 O O . ASP A 1 89 ? -0.500 -7.113 -0.426 1.00 94.50 89 ASP A O 1
ATOM 715 N N . CYS A 1 90 ? 1.309 -7.047 -1.750 1.00 95.81 90 CYS A N 1
ATOM 716 C CA . CYS A 1 90 ? 0.535 -6.805 -2.968 1.00 95.81 90 CYS A CA 1
ATOM 717 C C . CYS A 1 90 ? -0.327 -8.016 -3.365 1.00 95.81 90 CYS A C 1
ATOM 719 O O . CYS A 1 90 ? -1.436 -7.827 -3.859 1.00 95.81 90 CYS A O 1
ATOM 721 N N . SER A 1 91 ? 0.125 -9.243 -3.102 1.00 95.50 91 SER A N 1
ATOM 722 C CA . SER A 1 91 ? -0.645 -10.463 -3.370 1.00 95.50 91 SER A CA 1
ATOM 723 C C . SER A 1 91 ? -1.874 -10.579 -2.463 1.00 95.50 91 SER A C 1
ATOM 725 O O . SER A 1 91 ? -2.963 -10.920 -2.919 1.00 95.50 91 SER A O 1
ATOM 727 N N . ASP A 1 92 ? -1.746 -10.238 -1.182 1.00 96.06 92 ASP A N 1
ATOM 728 C CA . ASP A 1 92 ? -2.856 -10.151 -0.232 1.00 96.06 92 ASP A CA 1
ATOM 729 C C . ASP A 1 92 ? -3.872 -9.085 -0.661 1.00 96.06 92 ASP A C 1
ATOM 731 O O . ASP A 1 92 ? -5.080 -9.328 -0.627 1.00 96.06 92 ASP A O 1
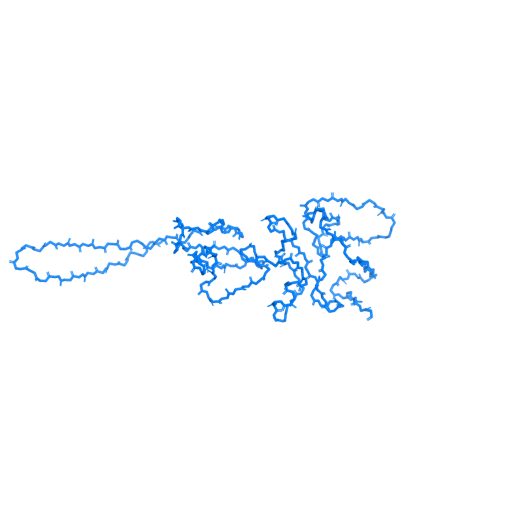ATOM 735 N N . ALA A 1 93 ? -3.392 -7.924 -1.121 1.00 96.62 93 ALA A N 1
ATOM 736 C CA . ALA A 1 93 ? -4.255 -6.886 -1.676 1.00 96.62 93 ALA A CA 1
ATOM 737 C C . ALA A 1 93 ? -5.019 -7.390 -2.908 1.00 96.62 93 ALA A C 1
ATOM 739 O O . ALA A 1 93 ? -6.237 -7.229 -2.970 1.00 96.62 93 ALA A O 1
ATOM 740 N N . LEU A 1 94 ? -4.329 -8.038 -3.849 1.00 96.75 94 LEU A N 1
ATOM 741 C CA . LEU A 1 94 ? -4.935 -8.610 -5.048 1.00 96.75 94 LEU A CA 1
ATOM 742 C C . LEU A 1 94 ? -6.034 -9.626 -4.710 1.00 96.75 94 LEU A C 1
ATOM 744 O O . LEU A 1 94 ? -7.131 -9.557 -5.257 1.00 96.75 94 LEU A O 1
ATOM 748 N N . ASN A 1 95 ? -5.765 -10.533 -3.770 1.00 96.50 95 ASN A N 1
ATOM 749 C CA . ASN A 1 95 ? -6.707 -11.582 -3.381 1.00 96.50 95 ASN A CA 1
ATOM 750 C C . ASN A 1 95 ? -7.954 -11.035 -2.669 1.00 96.50 95 ASN A C 1
ATOM 752 O O . ASN A 1 95 ? -9.033 -11.621 -2.767 1.00 96.50 95 ASN A O 1
ATOM 756 N N . LYS A 1 96 ? -7.824 -9.924 -1.934 1.00 95.56 96 LYS A N 1
ATOM 757 C CA . LYS A 1 96 ? -8.927 -9.319 -1.166 1.00 95.56 96 LYS A CA 1
ATOM 758 C C . LYS A 1 96 ? -9.734 -8.294 -1.957 1.00 95.56 96 LYS A C 1
ATOM 760 O O . LYS A 1 96 ? -10.886 -8.032 -1.608 1.00 95.56 96 LYS A O 1
ATOM 765 N N . ILE A 1 97 ? -9.149 -7.683 -2.984 1.00 93.56 97 ILE A N 1
ATOM 766 C CA . ILE A 1 97 ? -9.771 -6.599 -3.744 1.00 93.56 97 ILE A CA 1
ATOM 767 C C . ILE A 1 97 ? -10.219 -7.143 -5.097 1.00 93.56 97 ILE A C 1
ATOM 769 O O . ILE A 1 97 ? -9.426 -7.311 -6.020 1.00 93.56 97 ILE A O 1
ATOM 773 N N . SER A 1 98 ? -11.526 -7.377 -5.231 1.00 92.06 98 SER A N 1
ATOM 774 C CA . SER A 1 98 ? -12.108 -7.778 -6.513 1.00 92.06 98 SER A CA 1
ATOM 775 C C . SER A 1 98 ? -11.817 -6.724 -7.583 1.00 92.06 98 SER A C 1
ATOM 777 O O . SER A 1 98 ? -12.160 -5.551 -7.423 1.00 92.06 98 SER A O 1
ATOM 779 N N . GLY A 1 99 ? -11.160 -7.140 -8.667 1.00 92.06 99 GLY A N 1
ATOM 780 C CA . GLY A 1 99 ? -10.768 -6.245 -9.754 1.00 92.06 99 GLY A CA 1
ATOM 781 C C . GLY A 1 99 ? -9.654 -5.259 -9.390 1.00 92.06 99 GLY A C 1
ATOM 782 O O . GLY A 1 99 ? -9.633 -4.170 -9.972 1.00 92.06 99 GLY A O 1
ATOM 783 N N . ALA A 1 100 ? -8.762 -5.616 -8.454 1.00 94.19 100 ALA A N 1
ATOM 784 C CA . ALA A 1 100 ? -7.587 -4.819 -8.101 1.00 94.19 100 ALA A CA 1
ATOM 785 C C . ALA A 1 100 ? -6.850 -4.314 -9.353 1.00 94.19 100 ALA A C 1
ATOM 787 O O . ALA A 1 100 ? -6.702 -5.027 -10.347 1.00 94.19 100 ALA A O 1
ATOM 788 N N . LYS A 1 101 ? -6.419 -3.053 -9.304 1.00 93.88 101 LYS A N 1
ATOM 789 C CA . LYS A 1 101 ? -5.721 -2.375 -10.401 1.00 93.88 101 LYS A CA 1
ATOM 790 C C . LYS A 1 101 ? -4.311 -2.013 -9.985 1.00 93.88 101 LYS A C 1
ATOM 792 O O . LYS A 1 101 ? -4.052 -1.822 -8.796 1.00 93.88 101 LYS A O 1
ATOM 797 N N . ASP A 1 102 ? -3.435 -1.870 -10.965 1.00 93.69 102 ASP A N 1
ATOM 798 C CA . ASP A 1 102 ? -2.079 -1.391 -10.734 1.00 93.69 102 ASP A CA 1
ATOM 799 C C . ASP A 1 102 ? -2.127 -0.012 -10.080 1.00 93.69 102 ASP A C 1
ATOM 801 O O . ASP A 1 102 ? -2.938 0.847 -10.444 1.00 93.69 102 ASP A O 1
ATOM 805 N N . GLY A 1 103 ? -1.284 0.210 -9.080 1.00 94.69 103 GLY A N 1
ATOM 806 C CA . GLY A 1 103 ? -1.349 1.446 -8.318 1.00 94.69 103 GLY A CA 1
ATOM 807 C C . GLY A 1 103 ? -0.632 1.377 -6.988 1.00 94.69 103 GLY A C 1
ATOM 808 O O . GLY A 1 103 ? 0.017 0.393 -6.647 1.00 94.69 103 GLY A O 1
ATOM 809 N N . PHE A 1 104 ? -0.750 2.451 -6.215 1.00 95.94 104 PHE A N 1
ATOM 810 C CA . PHE A 1 104 ? -0.173 2.491 -4.882 1.00 95.94 104 PHE A CA 1
ATOM 811 C C . PHE A 1 104 ? -1.094 1.851 -3.858 1.00 95.94 104 PHE A C 1
ATOM 813 O O . PHE A 1 104 ? -2.259 2.221 -3.756 1.00 95.94 104 PHE A O 1
ATOM 820 N N . TYR A 1 105 ? -0.523 0.982 -3.036 1.00 97.38 105 TYR A N 1
ATOM 821 C CA . TYR A 1 105 ? -1.178 0.354 -1.900 1.00 97.38 105 TYR A CA 1
ATOM 822 C C . TYR A 1 105 ? -0.323 0.554 -0.654 1.00 97.38 105 TYR A C 1
ATOM 824 O O . TYR A 1 105 ? 0.904 0.661 -0.715 1.00 97.38 105 TYR A O 1
ATOM 832 N N . TRP A 1 106 ? -0.977 0.608 0.497 1.00 96.69 106 TRP A N 1
ATOM 833 C CA . TRP A 1 106 ? -0.312 0.503 1.785 1.00 96.69 106 TRP A CA 1
ATOM 834 C C . TRP A 1 106 ? -0.207 -0.971 2.172 1.00 96.69 106 TRP A C 1
ATOM 836 O O . TRP A 1 106 ? -1.222 -1.645 2.352 1.00 96.69 106 TRP A O 1
ATOM 846 N N . ILE A 1 107 ? 1.025 -1.458 2.302 1.00 95.19 107 ILE A N 1
ATOM 847 C CA . ILE A 1 107 ? 1.346 -2.836 2.680 1.00 95.19 107 ILE A CA 1
ATOM 848 C C . ILE A 1 107 ? 2.076 -2.879 4.025 1.00 95.19 107 ILE A C 1
ATOM 850 O O . ILE A 1 107 ? 2.671 -1.886 4.457 1.00 95.19 107 ILE A O 1
ATOM 854 N N . LYS A 1 108 ? 2.049 -4.024 4.704 1.00 93.25 108 LYS A N 1
ATOM 855 C CA . LYS A 1 108 ? 2.643 -4.208 6.030 1.00 93.25 108 LYS A CA 1
ATOM 856 C C . LYS A 1 108 ? 3.357 -5.561 6.124 1.00 93.25 108 LYS A C 1
ATOM 858 O O . LYS A 1 108 ? 2.907 -6.481 6.804 1.00 93.25 108 LYS A O 1
ATOM 863 N N . LEU A 1 109 ? 4.520 -5.638 5.476 1.00 85.31 109 LEU A N 1
ATOM 864 C CA . LEU A 1 109 ? 5.414 -6.798 5.495 1.00 85.31 109 LEU A CA 1
ATOM 865 C C . LEU A 1 109 ? 6.095 -6.934 6.861 1.00 85.31 109 LEU A C 1
ATOM 867 O O . LEU A 1 109 ? 7.088 -6.257 7.115 1.00 85.31 109 LEU A O 1
ATOM 871 N N . SER A 1 110 ? 5.583 -7.796 7.745 1.00 71.75 110 SER A N 1
ATOM 872 C CA . SER A 1 110 ? 6.161 -8.198 9.053 1.00 71.75 110 SER A CA 1
ATOM 873 C C . SER A 1 110 ? 6.485 -7.095 10.092 1.00 71.75 110 SER A C 1
ATOM 875 O O . SER A 1 110 ? 6.636 -7.390 11.275 1.00 71.75 110 SER A O 1
ATOM 877 N N . GLY A 1 111 ? 6.541 -5.820 9.700 1.00 70.25 111 GLY A N 1
ATOM 87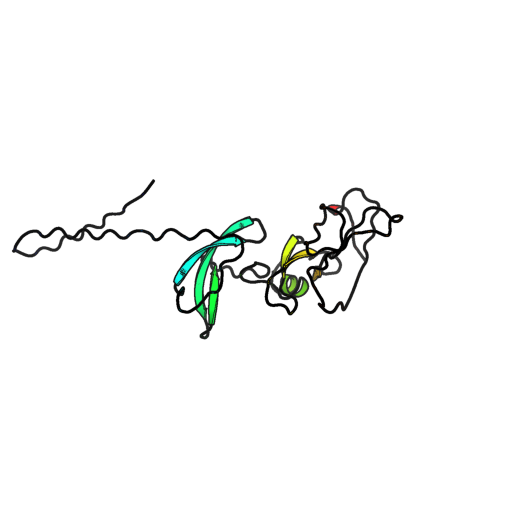8 C CA . GLY A 1 111 ? 6.781 -4.666 10.560 1.00 70.25 111 GLY A CA 1
ATOM 879 C C . GLY A 1 111 ? 5.492 -4.010 11.051 1.00 70.25 111 GLY A C 1
ATOM 880 O O . GLY A 1 111 ? 4.396 -4.326 10.605 1.00 70.25 111 GLY A O 1
ATOM 881 N N . ASN A 1 112 ? 5.608 -3.048 11.971 1.00 74.00 112 ASN A N 1
ATOM 882 C CA . ASN A 1 112 ? 4.442 -2.402 12.588 1.00 74.00 112 ASN A CA 1
ATOM 883 C C . ASN A 1 112 ? 3.874 -1.205 11.812 1.00 74.00 112 ASN A C 1
ATOM 885 O O . ASN A 1 112 ? 2.722 -0.837 12.052 1.00 74.00 112 ASN A O 1
ATOM 889 N N . VAL A 1 113 ? 4.642 -0.626 10.888 1.00 87.88 113 VAL A N 1
ATOM 890 C CA . VAL A 1 113 ? 4.285 0.616 10.190 1.00 87.88 113 VAL A CA 1
ATOM 891 C C . VAL A 1 113 ? 3.950 0.315 8.728 1.00 87.88 113 VAL A C 1
ATOM 893 O O . VAL A 1 113 ? 4.811 -0.240 8.041 1.00 87.88 113 VAL A O 1
ATOM 896 N N . PRO A 1 114 ? 2.754 0.691 8.239 1.00 93.12 114 PRO A N 1
ATOM 897 C CA . PRO A 1 114 ? 2.409 0.567 6.828 1.00 93.12 114 PRO A CA 1
ATOM 898 C C . PRO A 1 114 ? 3.413 1.295 5.927 1.00 93.12 114 PRO A C 1
ATOM 900 O O . PRO A 1 114 ? 3.864 2.403 6.233 1.00 93.12 114 PRO A O 1
ATOM 903 N N . LYS A 1 115 ? 3.744 0.687 4.792 1.00 92.94 115 LYS A N 1
ATOM 904 C CA . LYS A 1 115 ? 4.606 1.254 3.752 1.00 92.94 115 LYS A CA 1
ATOM 905 C C . LYS A 1 115 ? 3.811 1.398 2.468 1.00 92.94 115 LYS A C 1
ATOM 907 O O . LYS A 1 115 ? 3.097 0.480 2.081 1.00 92.94 115 LYS A O 1
ATOM 912 N N . LYS A 1 116 ? 3.938 2.548 1.805 1.00 94.50 116 LYS A N 1
ATOM 913 C CA . LYS A 1 116 ? 3.355 2.748 0.478 1.00 94.50 116 LYS A CA 1
ATOM 914 C C . LYS A 1 116 ? 4.234 2.018 -0.534 1.00 94.50 116 LYS A C 1
ATOM 916 O O . LYS A 1 116 ? 5.448 2.230 -0.555 1.00 94.50 116 LYS A O 1
ATOM 921 N N . ALA A 1 117 ? 3.632 1.176 -1.354 1.00 95.25 117 ALA A N 1
ATOM 922 C CA . ALA A 1 117 ? 4.289 0.408 -2.398 1.00 95.25 117 ALA A CA 1
ATOM 923 C C . ALA A 1 117 ? 3.464 0.514 -3.677 1.00 95.25 117 ALA A C 1
ATOM 925 O O . ALA A 1 117 ? 2.238 0.593 -3.608 1.00 95.25 117 ALA A O 1
ATOM 926 N N . TYR A 1 118 ? 4.121 0.543 -4.833 1.00 95.31 118 TYR A N 1
ATOM 927 C CA . TYR A 1 118 ? 3.410 0.364 -6.090 1.00 95.31 118 TYR A CA 1
ATOM 928 C C . TYR A 1 118 ? 3.244 -1.135 -6.334 1.00 95.31 118 TYR A C 1
ATOM 930 O O . TYR A 1 118 ? 4.239 -1.862 -6.381 1.00 95.31 118 TYR A O 1
ATOM 938 N N . CYS A 1 119 ? 1.996 -1.574 -6.438 1.00 95.56 119 CYS A N 1
ATOM 939 C CA . CYS A 1 119 ? 1.642 -2.942 -6.755 1.00 95.56 119 CYS A CA 1
ATOM 940 C C . CYS A 1 119 ? 1.256 -3.044 -8.225 1.00 95.56 119 CYS A C 1
ATOM 942 O O . CYS A 1 119 ? 0.368 -2.320 -8.681 1.00 95.56 119 CYS A O 1
ATOM 944 N N . ASP A 1 120 ? 1.895 -3.968 -8.928 1.00 93.56 120 ASP A N 1
ATOM 945 C CA . ASP A 1 120 ? 1.437 -4.468 -10.217 1.00 93.56 120 ASP A CA 1
ATOM 946 C C . ASP A 1 120 ? 0.493 -5.651 -9.948 1.00 93.56 120 ASP A C 1
ATOM 948 O O . ASP A 1 120 ? 0.867 -6.672 -9.364 1.00 93.56 120 ASP A O 1
ATOM 952 N N . MET A 1 121 ? -0.771 -5.443 -10.298 1.00 94.88 121 MET A N 1
ATOM 953 C CA . MET A 1 121 ? -1.901 -6.342 -10.084 1.00 94.88 121 MET A CA 1
ATOM 954 C C . MET A 1 121 ? -2.339 -7.028 -11.382 1.00 94.88 121 MET A C 1
ATOM 956 O O . MET A 1 121 ? -3.295 -7.802 -11.357 1.00 94.88 121 MET A O 1
ATOM 960 N N . SER A 1 122 ? -1.682 -6.737 -12.506 1.00 90.88 122 SER A N 1
ATOM 961 C CA . SER A 1 122 ? -2.123 -7.153 -13.836 1.00 90.88 122 SER A CA 1
ATOM 962 C C . SER A 1 122 ? -1.135 -8.095 -14.523 1.00 90.88 122 SER A C 1
ATOM 964 O O . SER A 1 122 ? -1.556 -9.075 -15.145 1.00 90.88 122 SER A O 1
ATOM 966 N N . THR A 1 123 ? 0.165 -7.857 -14.378 1.00 86.94 123 THR A N 1
ATOM 967 C CA . THR A 1 123 ? 1.210 -8.670 -14.998 1.00 86.94 123 THR A CA 1
ATOM 968 C C . THR A 1 123 ? 1.363 -10.010 -14.295 1.00 86.94 123 THR A C 1
ATOM 970 O O . THR A 1 123 ? 1.530 -10.049 -13.080 1.00 86.94 123 THR A O 1
ATOM 973 N N . ASP A 1 124 ? 1.408 -11.114 -15.049 1.00 87.12 124 ASP A N 1
ATOM 974 C CA . ASP A 1 124 ? 1.614 -12.457 -14.479 1.00 87.12 124 ASP A CA 1
ATOM 975 C C . ASP A 1 124 ? 0.654 -12.791 -13.334 1.00 87.12 124 ASP A C 1
ATOM 977 O O . ASP A 1 124 ? 1.057 -13.175 -12.239 1.00 87.12 124 ASP A O 1
ATOM 981 N N . GLY A 1 125 ? -0.631 -12.523 -13.539 1.00 89.00 125 GLY A N 1
ATOM 982 C CA . GLY A 1 125 ? -1.605 -12.731 -12.476 1.00 89.00 125 GLY A CA 1
ATOM 983 C C . GLY A 1 125 ? -1.447 -11.788 -11.278 1.00 89.00 125 GLY A C 1
ATOM 984 O O . GLY A 1 125 ? -2.209 -11.950 -10.339 1.00 89.00 125 GLY A O 1
ATOM 985 N N . GLY A 1 126 ? -0.546 -10.800 -11.319 1.00 92.44 126 GLY A N 1
ATOM 986 C CA . GLY A 1 126 ? -0.424 -9.707 -10.357 1.00 92.44 126 GLY A CA 1
ATOM 987 C C . GLY A 1 126 ? 0.207 -10.077 -9.011 1.00 92.44 126 GLY A C 1
ATOM 988 O O . GLY A 1 126 ? 0.764 -11.153 -8.816 1.00 92.44 126 GLY A O 1
ATOM 989 N N . GLY A 1 127 ? 0.117 -9.146 -8.057 1.00 94.06 127 GLY A N 1
ATOM 990 C CA . GLY A 1 127 ? 0.649 -9.313 -6.700 1.00 94.06 127 GLY A CA 1
ATOM 991 C C . GLY A 1 127 ? 2.112 -8.889 -6.550 1.00 94.06 127 GLY A C 1
ATOM 992 O O . GLY A 1 127 ? 2.736 -9.135 -5.518 1.00 94.06 127 GLY A O 1
ATOM 993 N N . TRP A 1 128 ? 2.668 -8.203 -7.547 1.00 94.06 128 TRP A N 1
ATOM 994 C CA . TRP A 1 128 ? 4.077 -7.827 -7.576 1.00 94.06 128 TRP A CA 1
ATOM 995 C C . TRP A 1 128 ? 4.312 -6.464 -6.940 1.00 94.06 128 TRP A C 1
ATOM 997 O O . TRP A 1 128 ? 3.592 -5.506 -7.206 1.00 94.06 128 TRP A O 1
ATOM 1007 N N . VAL A 1 129 ? 5.369 -6.351 -6.135 1.00 94.56 129 VAL A N 1
ATOM 1008 C CA . VAL A 1 129 ? 5.831 -5.067 -5.596 1.00 94.56 129 VAL A CA 1
ATOM 1009 C C . VAL A 1 129 ? 6.908 -4.488 -6.514 1.00 94.56 129 VAL A C 1
ATOM 1011 O O . VAL A 1 129 ? 7.932 -5.129 -6.754 1.00 94.56 129 VAL A O 1
ATOM 1014 N N . LEU A 1 130 ? 6.749 -3.240 -6.960 1.00 93.62 130 LEU A N 1
ATOM 1015 C CA . LEU A 1 130 ? 7.821 -2.517 -7.647 1.00 93.62 130 LEU A CA 1
ATOM 1016 C C . LEU A 1 130 ? 8.886 -2.056 -6.638 1.00 93.62 130 LEU A C 1
ATOM 1018 O O . LEU A 1 130 ? 8.653 -1.140 -5.845 1.00 93.62 130 LEU A O 1
ATOM 1022 N N . ILE A 1 131 ? 10.076 -2.662 -6.690 1.00 92.44 131 ILE A N 1
ATOM 1023 C CA . ILE A 1 131 ? 11.182 -2.362 -5.758 1.00 92.44 131 ILE A CA 1
ATOM 1024 C C . ILE A 1 131 ? 12.355 -1.597 -6.374 1.00 92.44 131 ILE A C 1
ATOM 1026 O O . ILE A 1 131 ? 13.230 -1.126 -5.644 1.00 92.44 131 ILE A O 1
ATOM 1030 N N . GLY A 1 132 ? 12.384 -1.436 -7.696 1.00 90.88 132 GLY A N 1
ATOM 1031 C CA . GLY A 1 132 ? 13.459 -0.732 -8.384 1.00 90.88 132 GLY A CA 1
ATOM 1032 C C . GLY A 1 132 ? 13.108 -0.386 -9.822 1.00 90.88 132 GLY A C 1
ATOM 1033 O O . GLY A 1 132 ? 12.342 -1.094 -10.471 1.00 90.88 132 GLY A O 1
ATOM 1034 N N . ARG A 1 133 ? 13.687 0.708 -10.325 1.00 85.75 133 ARG A N 1
ATOM 1035 C CA . ARG A 1 133 ? 13.569 1.121 -11.730 1.00 85.75 133 ARG A CA 1
ATOM 1036 C C . ARG A 1 133 ? 14.896 1.644 -12.266 1.00 85.75 133 ARG A C 1
ATOM 1038 O O . ARG A 1 133 ? 15.649 2.316 -11.559 1.00 85.75 133 ARG A O 1
ATOM 1045 N N . LYS A 1 134 ? 15.140 1.389 -13.553 1.00 83.44 134 LYS A N 1
ATOM 1046 C CA . LYS A 1 134 ? 16.299 1.866 -14.314 1.00 83.44 134 LYS A CA 1
ATOM 1047 C C . LYS A 1 134 ? 15.903 2.161 -15.764 1.00 83.44 134 LYS A C 1
ATOM 1049 O O . LYS A 1 134 ? 14.954 1.569 -16.260 1.00 83.44 134 LYS A O 1
ATOM 1054 N N . THR A 1 135 ? 16.626 3.058 -16.436 1.00 78.88 135 THR A N 1
ATOM 1055 C CA . THR A 1 135 ? 16.343 3.471 -17.831 1.00 78.88 135 THR A CA 1
ATOM 1056 C C . THR A 1 135 ? 17.490 3.227 -18.812 1.00 78.88 135 THR A C 1
ATOM 1058 O O . THR A 1 135 ? 17.352 3.496 -19.997 1.00 78.88 135 THR A O 1
ATOM 1061 N N . ASN A 1 136 ? 18.637 2.727 -18.356 1.00 76.75 136 ASN A N 1
ATOM 1062 C CA . ASN A 1 136 ? 19.750 2.351 -19.230 1.00 76.75 136 ASN A CA 1
ATOM 1063 C C . ASN A 1 136 ? 20.370 1.040 -18.743 1.00 76.75 136 ASN A C 1
ATOM 1065 O O . ASN A 1 136 ? 20.171 0.673 -17.590 1.00 76.75 136 ASN A O 1
ATOM 1069 N N . ALA A 1 137 ? 21.150 0.349 -19.574 1.00 71.25 137 ALA A N 1
ATOM 1070 C CA . ALA A 1 137 ? 21.866 -0.862 -19.158 1.00 71.25 137 ALA A CA 1
ATOM 1071 C C . ALA A 1 137 ? 23.242 -0.557 -18.532 1.00 71.25 137 ALA A C 1
ATOM 1073 O O . ALA A 1 137 ? 23.698 -1.287 -17.662 1.00 71.25 137 ALA A O 1
ATOM 1074 N N . VAL A 1 138 ? 23.869 0.563 -18.906 1.00 70.12 138 VAL A N 1
ATOM 1075 C CA . VAL A 1 138 ? 25.312 0.799 -18.703 1.00 70.12 138 VAL A CA 1
ATOM 1076 C C . VAL A 1 138 ? 25.686 1.222 -17.272 1.00 70.12 138 VAL A C 1
ATOM 1078 O O . VAL A 1 138 ? 26.781 0.916 -16.810 1.00 70.12 138 VAL A O 1
ATOM 1081 N N . THR A 1 139 ? 24.807 1.907 -16.529 1.00 61.88 139 THR A N 1
ATOM 1082 C CA . THR A 1 139 ? 25.179 2.481 -15.218 1.00 61.88 139 THR A CA 1
ATOM 1083 C C . THR A 1 139 ? 24.790 1.570 -14.051 1.00 61.88 139 THR A C 1
ATOM 1085 O O . THR A 1 139 ? 23.614 1.485 -13.738 1.00 61.88 139 THR A O 1
ATOM 1088 N N . TRP A 1 140 ? 25.713 0.902 -13.362 1.00 61.44 140 TRP A N 1
ATOM 1089 C CA . TRP A 1 140 ? 25.353 0.029 -12.223 1.00 61.44 140 TRP A CA 1
ATOM 1090 C C . TRP A 1 140 ? 24.878 0.781 -10.966 1.00 61.44 140 TRP A C 1
ATOM 1092 O O . TRP A 1 140 ? 24.254 0.192 -10.087 1.00 61.44 140 TRP A O 1
ATOM 1102 N N . THR A 1 141 ? 25.119 2.090 -10.884 1.00 70.19 141 THR A N 1
ATOM 1103 C CA . THR A 1 141 ? 24.809 2.889 -9.693 1.00 70.19 141 THR A CA 1
ATOM 1104 C C . THR A 1 141 ? 23.369 3.400 -9.715 1.00 70.19 141 THR A C 1
ATOM 1106 O O . THR A 1 141 ? 23.100 4.529 -10.120 1.00 70.19 141 THR A O 1
ATOM 1109 N N . VAL A 1 142 ? 22.429 2.575 -9.256 1.00 76.94 142 VAL A N 1
ATOM 1110 C CA . VAL A 1 142 ? 21.080 3.029 -8.888 1.00 76.94 142 VAL A CA 1
ATOM 1111 C C . VAL A 1 142 ? 21.053 3.182 -7.363 1.00 76.94 142 VAL A C 1
ATOM 1113 O O . VAL A 1 142 ? 21.310 2.200 -6.665 1.00 76.94 142 VAL A O 1
ATOM 1116 N N . PRO A 1 143 ? 20.796 4.383 -6.810 1.00 84.25 143 PRO A N 1
ATOM 1117 C CA . PRO A 1 143 ? 20.848 4.589 -5.366 1.00 84.25 143 PRO A CA 1
ATOM 1118 C C . PRO A 1 143 ? 19.774 3.750 -4.668 1.00 84.25 143 PRO A C 1
ATOM 1120 O O . PRO A 1 143 ? 18.656 3.646 -5.163 1.00 84.25 143 PRO A O 1
ATOM 1123 N N . SER A 1 144 ? 20.093 3.195 -3.502 1.00 90.31 144 SER A N 1
ATOM 1124 C CA . SER A 1 144 ? 19.109 2.565 -2.617 1.00 90.31 144 SER A CA 1
ATOM 1125 C C . SER A 1 144 ? 18.715 3.540 -1.513 1.00 90.31 144 SER A C 1
ATOM 1127 O O . SER A 1 144 ? 19.577 4.202 -0.931 1.00 90.31 144 SER A O 1
ATOM 1129 N N . ASN A 1 145 ? 17.417 3.691 -1.254 1.00 91.94 145 ASN A N 1
ATOM 1130 C CA . ASN A 1 145 ? 16.919 4.586 -0.212 1.00 91.94 145 ASN A CA 1
ATOM 1131 C C . ASN A 1 145 ? 15.551 4.146 0.337 1.00 91.94 145 ASN A C 1
ATOM 1133 O O . ASN A 1 145 ? 14.831 3.359 -0.273 1.00 91.94 145 ASN A O 1
ATOM 1137 N N . ASN A 1 146 ? 15.168 4.702 1.489 1.00 91.06 146 ASN A N 1
ATOM 1138 C CA . ASN A 1 146 ? 13.920 4.385 2.191 1.00 91.06 146 ASN A CA 1
ATOM 1139 C C . ASN A 1 146 ? 12.698 5.131 1.608 1.00 91.06 146 ASN A C 1
ATOM 1141 O O . ASN A 1 146 ? 11.876 5.666 2.354 1.00 91.06 146 ASN A O 1
ATOM 1145 N N . LYS A 1 147 ? 12.599 5.240 0.279 1.00 93.00 147 LYS A N 1
ATOM 1146 C CA . LYS A 1 147 ? 11.434 5.812 -0.412 1.00 93.00 147 LYS A CA 1
ATOM 1147 C C . LYS A 1 147 ? 10.730 4.745 -1.239 1.00 93.00 147 LYS A C 1
ATOM 1149 O O . LYS A 1 147 ? 11.327 3.736 -1.619 1.00 93.00 147 LYS A O 1
ATOM 1154 N N . THR A 1 148 ? 9.454 4.979 -1.507 1.00 92.69 148 THR A N 1
ATOM 1155 C CA . THR A 1 148 ? 8.647 4.181 -2.432 1.00 92.69 148 THR A CA 1
ATOM 1156 C C . THR A 1 148 ? 9.150 4.382 -3.857 1.00 92.69 148 THR A C 1
ATOM 1158 O O . THR A 1 148 ? 9.409 5.518 -4.244 1.00 92.69 148 THR A O 1
ATOM 1161 N N . VAL A 1 149 ? 9.283 3.299 -4.627 1.00 93.25 149 VAL A N 1
ATOM 1162 C CA . VAL A 1 149 ? 9.559 3.407 -6.066 1.00 93.25 149 VAL A CA 1
ATOM 1163 C C . VAL A 1 149 ? 8.265 3.753 -6.789 1.00 93.25 149 VAL A C 1
ATOM 1165 O O . VAL A 1 149 ? 7.239 3.106 -6.586 1.00 93.25 149 VAL A O 1
ATOM 1168 N N . GLU A 1 150 ? 8.321 4.767 -7.644 1.00 90.19 150 GLU A N 1
ATOM 1169 C CA . GLU A 1 150 ? 7.208 5.160 -8.503 1.00 90.19 150 GLU A CA 1
ATOM 1170 C C . GLU A 1 150 ? 7.496 4.723 -9.952 1.00 90.19 150 GLU A C 1
ATOM 1172 O O . GLU A 1 150 ? 8.623 4.926 -10.421 1.00 90.19 150 GLU A O 1
ATOM 1177 N N . PRO A 1 151 ? 6.507 4.199 -10.704 1.00 86.62 151 PRO A N 1
ATOM 1178 C CA . PRO A 1 151 ? 6.720 3.724 -12.078 1.00 86.62 151 PRO A CA 1
ATOM 1179 C C . PRO A 1 151 ? 7.288 4.786 -13.023 1.00 86.62 151 PRO A C 1
ATOM 1181 O O . PRO A 1 151 ? 8.079 4.471 -13.906 1.00 86.62 151 PRO A O 1
ATOM 1184 N N . PHE A 1 152 ? 6.933 6.056 -12.804 1.00 83.00 152 PHE A N 1
ATOM 1185 C CA . PHE A 1 152 ? 7.371 7.197 -13.616 1.00 83.00 152 PHE A CA 1
ATOM 1186 C C . PHE A 1 152 ? 8.264 8.181 -12.848 1.00 83.00 152 PHE A C 1
ATOM 1188 O O . PHE A 1 152 ? 8.633 9.226 -13.378 1.00 83.00 152 PHE A O 1
ATOM 1195 N N . GLY A 1 153 ? 8.643 7.842 -11.614 1.00 84.12 153 GLY A N 1
ATOM 1196 C CA . GLY A 1 153 ? 9.435 8.711 -10.752 1.00 84.12 153 GLY A CA 1
ATOM 1197 C C . GLY A 1 153 ? 10.942 8.575 -10.950 1.00 84.12 153 GLY A C 1
ATOM 1198 O O . GLY A 1 153 ? 11.442 8.025 -11.936 1.00 84.12 153 GLY A O 1
ATOM 1199 N N . LYS A 1 154 ? 11.681 9.100 -9.967 1.00 87.56 154 LYS A N 1
ATOM 1200 C CA . LYS A 1 154 ? 13.149 9.059 -9.938 1.00 87.56 154 LYS A CA 1
ATOM 1201 C C . LYS A 1 154 ? 13.653 7.616 -9.874 1.00 87.56 154 LYS A C 1
ATOM 1203 O O . LYS A 1 154 ? 13.055 6.766 -9.229 1.00 87.56 154 LYS A O 1
ATOM 1208 N N . LEU A 1 155 ? 14.800 7.364 -10.498 1.00 88.19 155 LEU A N 1
ATOM 1209 C CA . LEU A 1 155 ? 15.432 6.046 -10.501 1.00 88.19 155 LEU A CA 1
ATOM 1210 C C . LEU A 1 155 ? 16.076 5.771 -9.143 1.00 88.19 155 LEU A C 1
ATOM 1212 O O . LEU A 1 155 ? 16.973 6.504 -8.720 1.00 88.19 155 LEU A O 1
ATOM 1216 N N . HIS A 1 156 ? 15.621 4.725 -8.467 1.00 91.12 156 HIS A N 1
ATOM 1217 C CA . HIS A 1 156 ? 16.230 4.214 -7.246 1.00 91.12 156 HIS A CA 1
ATOM 1218 C C . HIS A 1 156 ? 15.746 2.786 -6.965 1.00 91.12 156 HIS A C 1
ATOM 1220 O O . HIS A 1 156 ? 14.755 2.330 -7.539 1.00 91.12 156 HIS A O 1
ATOM 1226 N N . TRP A 1 157 ? 16.438 2.107 -6.055 1.00 91.31 157 TRP A N 1
ATOM 1227 C CA . TRP A 1 157 ? 15.931 0.935 -5.349 1.00 91.31 157 TRP A CA 1
ATOM 1228 C C . TRP A 1 157 ? 15.256 1.373 -4.052 1.00 91.31 157 TRP A C 1
ATOM 1230 O O . TRP A 1 157 ? 15.677 2.355 -3.423 1.00 91.31 157 TRP A O 1
ATOM 1240 N N . SER A 1 158 ? 14.215 0.659 -3.638 1.00 91.75 158 SER A N 1
ATOM 1241 C CA . SER A 1 158 ? 13.628 0.845 -2.316 1.00 91.75 158 SER A CA 1
ATOM 1242 C C . SER A 1 158 ? 14.289 -0.079 -1.302 1.00 91.75 158 SER A C 1
ATOM 1244 O O . SER A 1 158 ? 14.254 -1.295 -1.453 1.00 91.75 158 SER A O 1
ATOM 1246 N N . SER A 1 159 ? 14.818 0.494 -0.224 1.00 90.62 159 SER A N 1
ATOM 1247 C CA . SER A 1 159 ? 15.163 -0.238 1.000 1.00 90.62 159 SER A CA 1
ATOM 1248 C C . SER A 1 159 ? 14.039 -0.206 2.043 1.00 90.62 159 SER A C 1
ATOM 1250 O O . SER A 1 159 ? 14.220 -0.658 3.171 1.00 90.62 159 SER A O 1
ATOM 1252 N N . SER A 1 160 ? 12.864 0.333 1.692 1.00 88.69 160 SER A N 1
ATOM 1253 C CA . SER A 1 160 ? 11.768 0.560 2.648 1.00 88.69 160 SER A CA 1
ATOM 1254 C C . SER A 1 160 ? 11.076 -0.713 3.136 1.00 88.69 160 SER A C 1
ATOM 1256 O O . SER A 1 160 ? 10.395 -0.674 4.165 1.00 88.69 160 SER A O 1
ATOM 1258 N N . LEU A 1 161 ? 11.278 -1.822 2.420 1.00 86.69 161 LEU A N 1
ATOM 1259 C CA . LEU A 1 161 ? 10.764 -3.144 2.775 1.00 86.69 161 LEU A CA 1
ATOM 1260 C C . LEU A 1 161 ? 11.637 -3.865 3.818 1.00 86.69 161 LEU A C 1
ATOM 1262 O O . LEU A 1 161 ? 11.210 -4.885 4.349 1.00 86.69 161 LEU A O 1
ATOM 1266 N N . GLY A 1 162 ? 12.814 -3.322 4.161 1.00 85.81 162 GLY A N 1
ATOM 1267 C CA . GLY A 1 162 ? 13.700 -3.884 5.185 1.00 85.81 162 GLY A CA 1
ATOM 1268 C C . GLY A 1 162 ? 14.140 -5.315 4.869 1.00 85.81 162 GLY A C 1
ATOM 1269 O O . GLY A 1 162 ? 14.460 -5.623 3.724 1.00 85.81 162 GLY A O 1
ATOM 1270 N N . ASP A 1 163 ? 14.114 -6.177 5.885 1.00 85.81 163 ASP A N 1
ATOM 1271 C CA . ASP A 1 163 ? 14.540 -7.583 5.808 1.00 85.81 163 ASP A CA 1
ATOM 1272 C C . ASP A 1 163 ? 13.410 -8.535 5.368 1.00 85.81 163 ASP A C 1
ATOM 1274 O O . ASP A 1 163 ? 13.428 -9.726 5.686 1.00 85.81 163 ASP A O 1
ATOM 1278 N N . ALA A 1 164 ? 12.383 -8.019 4.679 1.00 85.62 164 ALA A N 1
ATOM 1279 C CA . ALA A 1 164 ? 11.289 -8.847 4.184 1.00 85.62 164 ALA A CA 1
ATOM 1280 C C . ALA A 1 164 ? 11.832 -9.969 3.271 1.00 85.62 164 ALA A C 1
ATOM 1282 O O . ALA A 1 164 ? 12.620 -9.688 2.362 1.00 85.62 164 ALA A O 1
ATOM 1283 N N . PRO A 1 165 ? 11.425 -11.235 3.481 1.00 85.19 165 PRO A N 1
ATOM 1284 C CA . PRO A 1 165 ? 11.933 -12.348 2.692 1.00 85.19 165 PRO A CA 1
ATOM 1285 C C . PRO A 1 165 ? 11.463 -12.233 1.238 1.00 85.19 165 PRO A C 1
ATOM 1287 O O . PRO A 1 165 ? 10.269 -12.107 0.969 1.00 85.19 165 PRO A O 1
ATOM 1290 N N . ILE A 1 166 ? 12.406 -12.310 0.299 1.00 86.25 166 ILE A N 1
ATOM 1291 C CA . ILE A 1 166 ? 12.126 -12.314 -1.140 1.00 86.25 166 ILE A CA 1
ATOM 1292 C C . ILE A 1 166 ? 12.072 -13.767 -1.607 1.00 86.25 166 ILE A C 1
ATOM 1294 O O . ILE A 1 166 ? 13.074 -14.477 -1.546 1.00 86.25 166 ILE A O 1
ATOM 1298 N N . VAL A 1 167 ? 10.894 -14.202 -2.053 1.00 87.69 167 VAL A N 1
ATOM 1299 C CA . VAL A 1 167 ? 10.659 -15.571 -2.546 1.00 87.69 167 VAL A CA 1
ATOM 1300 C C . VAL A 1 167 ? 10.747 -15.683 -4.069 1.00 87.69 167 VAL A C 1
ATOM 1302 O O . VAL A 1 167 ? 11.147 -16.725 -4.574 1.00 87.69 167 VAL A O 1
ATOM 1305 N N . ASP A 1 168 ? 10.416 -14.610 -4.789 1.00 88.75 168 ASP A N 1
ATOM 1306 C CA . ASP A 1 168 ? 10.576 -14.480 -6.239 1.00 88.75 168 ASP A CA 1
ATOM 1307 C C . ASP A 1 168 ? 11.009 -13.038 -6.553 1.00 88.75 168 ASP A C 1
ATOM 1309 O O . ASP A 1 168 ? 10.575 -12.084 -5.900 1.00 88.75 168 ASP A O 1
ATOM 1313 N N . PHE A 1 169 ? 11.901 -12.884 -7.528 1.00 89.56 169 PHE A N 1
ATOM 1314 C CA . PHE A 1 169 ? 12.394 -11.603 -8.011 1.00 89.56 169 PHE A CA 1
ATOM 1315 C C . PHE A 1 169 ? 12.487 -11.634 -9.532 1.00 89.56 169 PHE A C 1
ATOM 1317 O O . PHE A 1 169 ? 13.144 -12.499 -10.114 1.00 89.56 169 PHE A O 1
ATOM 1324 N N . ARG A 1 170 ? 11.880 -10.636 -10.178 1.00 87.25 170 ARG A N 1
ATOM 1325 C CA . ARG A 1 170 ? 11.805 -10.559 -11.636 1.00 87.25 170 ARG A CA 1
ATOM 1326 C C . ARG A 1 170 ? 12.272 -9.212 -12.145 1.00 87.25 170 ARG A C 1
ATOM 1328 O O . ARG A 1 170 ? 12.013 -8.171 -11.546 1.00 87.25 170 ARG A O 1
ATOM 1335 N N . VAL A 1 171 ? 12.951 -9.251 -13.287 1.00 86.25 171 VAL A N 1
ATOM 1336 C CA . VAL A 1 171 ? 13.399 -8.061 -14.006 1.00 86.25 171 VAL A CA 1
ATOM 1337 C C . VAL A 1 171 ? 12.645 -7.991 -15.318 1.00 86.25 171 VAL A C 1
ATOM 1339 O O . VAL A 1 171 ? 12.731 -8.897 -16.142 1.00 86.25 171 VAL A O 1
ATOM 1342 N N . GLN A 1 172 ? 11.933 -6.890 -15.514 1.00 81.56 172 GLN A N 1
ATOM 1343 C CA . GLN A 1 172 ? 11.288 -6.568 -16.778 1.00 81.56 172 GLN A CA 1
ATOM 1344 C C . GLN A 1 172 ? 12.122 -5.510 -17.494 1.00 81.56 172 GLN A C 1
ATOM 1346 O O . GLN A 1 172 ? 12.50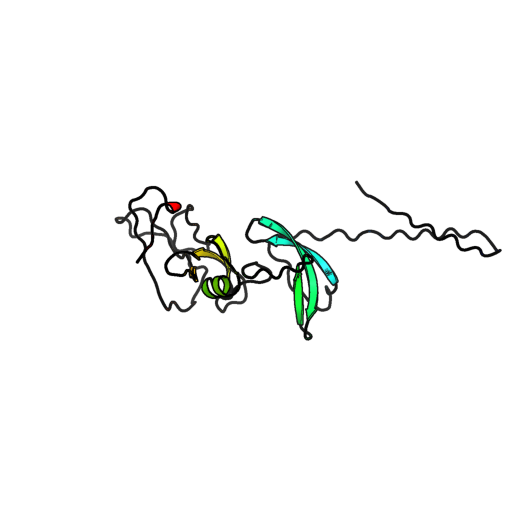1 -4.496 -16.904 1.00 81.56 172 GLN A O 1
ATOM 1351 N N . VAL A 1 173 ? 12.426 -5.760 -18.766 1.00 81.00 173 VAL A N 1
ATOM 1352 C CA . VAL A 1 173 ? 13.184 -4.840 -19.616 1.00 81.00 173 VAL A CA 1
ATOM 1353 C C . VAL A 1 173 ? 12.348 -4.536 -20.846 1.00 81.00 173 VAL A C 1
ATOM 1355 O O . VAL A 1 173 ? 11.948 -5.443 -21.569 1.00 81.00 173 VAL A O 1
ATOM 1358 N N . ALA A 1 174 ? 12.115 -3.252 -21.091 1.00 76.88 174 ALA A N 1
ATOM 1359 C CA . ALA A 1 174 ? 11.438 -2.768 -22.280 1.00 76.88 174 ALA A CA 1
ATOM 1360 C C . ALA A 1 174 ? 12.255 -1.653 -22.925 1.00 76.88 174 ALA A C 1
ATOM 1362 O O . ALA A 1 174 ? 12.911 -0.868 -22.241 1.00 76.88 174 ALA A O 1
ATOM 1363 N N . THR A 1 175 ? 12.208 -1.594 -24.253 1.00 75.25 175 THR A N 1
ATOM 1364 C CA . THR A 1 175 ? 12.824 -0.527 -25.056 1.00 75.25 175 THR A CA 1
ATOM 1365 C C . THR A 1 175 ? 11.799 0.494 -25.549 1.00 75.25 175 THR A C 1
ATOM 1367 O O . THR A 1 175 ? 12.155 1.401 -26.292 1.00 75.25 175 THR A O 1
ATOM 1370 N N . GLN A 1 176 ? 10.527 0.319 -25.182 1.00 67.50 176 GLN A N 1
ATOM 1371 C CA . GLN A 1 176 ? 9.456 1.271 -25.469 1.00 67.50 176 GLN A CA 1
ATOM 1372 C C . GLN A 1 176 ? 9.611 2.506 -24.575 1.00 67.50 176 GLN A C 1
ATOM 1374 O O . GLN A 1 176 ? 10.063 2.399 -23.435 1.00 67.50 176 GLN A O 1
ATOM 1379 N N . GLU A 1 177 ? 9.221 3.674 -25.084 1.00 59.38 177 GLU A N 1
ATOM 1380 C CA . GLU A 1 177 ? 9.326 4.934 -24.335 1.00 59.38 177 GLU A CA 1
ATOM 1381 C C . GLU A 1 177 ? 8.333 5.013 -23.161 1.00 59.38 177 GLU A C 1
ATOM 1383 O O . GLU A 1 177 ? 8.608 5.691 -22.170 1.00 59.38 177 GLU A O 1
ATOM 1388 N N . ASP A 1 178 ? 7.210 4.284 -23.239 1.00 60.94 178 ASP A N 1
ATOM 1389 C CA . ASP A 1 178 ? 6.158 4.270 -22.220 1.00 60.94 178 ASP A CA 1
ATOM 1390 C C . ASP A 1 178 ? 6.082 2.931 -21.461 1.00 60.94 178 ASP A C 1
ATOM 1392 O O . ASP A 1 178 ? 5.946 1.849 -22.042 1.00 60.94 178 ASP A O 1
ATOM 1396 N N . PHE A 1 179 ? 6.113 3.021 -20.128 1.00 58.66 179 PHE A N 1
ATOM 1397 C CA . PHE A 1 179 ? 5.915 1.889 -19.224 1.00 58.66 179 PHE A CA 1
ATOM 1398 C C . PHE A 1 179 ? 4.494 1.316 -19.326 1.00 58.66 179 PHE A C 1
ATOM 1400 O O . PHE A 1 179 ? 4.332 0.106 -19.241 1.00 58.66 179 PHE A O 1
ATOM 1407 N N . SER A 1 180 ? 3.471 2.138 -19.594 1.00 57.59 180 SER A N 1
ATOM 1408 C CA . SER A 1 180 ? 2.089 1.656 -19.768 1.00 57.59 180 SER A CA 1
ATOM 1409 C C . SER A 1 180 ? 1.912 0.793 -21.026 1.00 57.59 180 SER A C 1
ATOM 1411 O O . SER A 1 180 ? 1.059 -0.091 -21.077 1.00 57.59 180 SER A O 1
ATOM 1413 N N . ALA A 1 181 ? 2.772 1.011 -22.026 1.00 59.62 181 ALA A N 1
ATOM 1414 C CA . ALA A 1 181 ? 2.850 0.213 -23.243 1.00 59.62 181 ALA A CA 1
ATOM 1415 C C . ALA A 1 181 ? 3.778 -1.005 -23.097 1.00 59.62 181 ALA A C 1
ATOM 1417 O O . ALA A 1 181 ? 3.876 -1.824 -24.019 1.00 59.62 181 ALA A O 1
ATOM 1418 N N . THR A 1 182 ? 4.472 -1.137 -21.960 1.00 63.38 182 THR A N 1
ATOM 1419 C CA . THR A 1 182 ? 5.319 -2.294 -21.686 1.00 63.38 182 THR A CA 1
ATOM 1420 C C . THR A 1 182 ? 4.431 -3.506 -21.466 1.00 63.38 182 THR A C 1
ATOM 1422 O O . THR A 1 182 ? 3.798 -3.671 -20.431 1.00 63.38 182 THR A O 1
ATOM 1425 N N . LYS A 1 183 ? 4.391 -4.381 -22.470 1.00 60.22 183 LYS A N 1
ATOM 1426 C CA . LYS A 1 183 ? 3.741 -5.681 -22.352 1.00 60.22 183 LYS A CA 1
ATOM 1427 C C . LYS A 1 183 ? 4.671 -6.609 -21.591 1.00 60.22 183 LYS A C 1
ATOM 1429 O O . LYS A 1 183 ? 5.494 -7.295 -22.192 1.00 60.22 183 LYS A O 1
ATOM 1434 N N . ALA A 1 184 ? 4.556 -6.614 -20.273 1.00 58.50 184 ALA A N 1
ATOM 1435 C CA . ALA A 1 184 ? 5.111 -7.693 -19.488 1.00 58.50 184 ALA A CA 1
ATOM 1436 C C . ALA A 1 184 ? 4.160 -8.895 -19.611 1.00 58.50 184 ALA A C 1
ATOM 1438 O O . ALA A 1 184 ? 3.178 -9.032 -18.895 1.00 58.50 184 ALA A O 1
ATOM 1439 N N . HIS A 1 185 ? 4.408 -9.725 -20.616 1.00 50.25 185 HIS A N 1
ATOM 1440 C CA . HIS A 1 185 ? 3.763 -11.020 -20.795 1.00 50.25 185 HIS A CA 1
ATOM 1441 C C . HIS A 1 185 ? 4.887 -12.054 -20.810 1.00 50.25 185 HIS A C 1
ATOM 1443 O O . HIS A 1 185 ? 5.879 -11.864 -21.516 1.00 50.25 185 HIS A O 1
ATOM 1449 N N . TRP A 1 186 ? 4.748 -13.104 -20.014 1.00 46.97 186 TRP A N 1
ATOM 1450 C CA . TRP A 1 186 ? 5.465 -14.364 -20.208 1.00 46.97 186 TRP A CA 1
ATOM 1451 C C . TRP A 1 186 ? 4.510 -15.330 -20.910 1.00 46.97 186 TRP A C 1
ATOM 1453 O O . TRP A 1 186 ? 3.279 -15.219 -20.684 1.00 46.97 186 TRP A O 1
#

Foldseek 3Di:
DDDWDWDFDDDDDPPDDDGDTDTDHDDDAAEDELDPDDQDPVQAQHWHWYAWQVRDIFIWGFHADPNGTATDTPVRDDQEQGQSHHAQALVSNLVVDVPDAFGWGFHNPVDDGTDIFTWHCDAPNTRDTDFFDDDDDPDPDAAEDCHYDDPPDDGHGYCVNPPRDDPDDDDQDDPDPDPVPRPNHD

Secondary structure (DSSP, 8-state):
-----EE------SS------EE---PPPEE-SS------GGGTT-EEEEE-TTS-EEEEEEEEETTEEEEEETTS---TTBTTB-BSSHHHHHHHSTT--SEEEEE-SSSSS-EEEEEE-SGGGS-EE--B--S-SS---PPEESS---TTS---EE-TTTT---S--------SS-STT-----

InterPro domains:
  IPR002181 Fibrinogen, alpha/beta/gamma chain, C-terminal globular domain [PF00147] (89-139)
  IPR002181 Fibrinogen, alpha/beta/gamma chain, C-terminal globular domain [PS51406] (81-133)
  IPR014716 Fibrinogen, alpha/beta/gamma chain, C-terminal globular, subdomain 1 [G3DSA:3.90.215.10] (42-163)
  IPR036056 Fibrinogen-like, C-terminal [SSF56496] (79-139)